Protein AF-A0A1Y1JPI4-F1 (afdb_monomer)

Nearest PDB structures (foldseek):
  3zx6-assembly1_A  TM=1.311E-01  e=6.047E+00  Archaeoglobus fulgidus DSM 4304

Organism: Plasmodium gonderi (NCBI:txid77519)

Radius of gyration: 35.64 Å; Cα contacts (8 Å, |Δi|>4): 127; chains: 1; bounding box: 97×55×98 Å

Sequence (273 aa):
MDDNIVCVIIYNNVSYFPECNKIIERYKAQDAYSEDVSDQFYRTYKNITEDIFSKRESSIAFSYLFDVDYNNKIPNISSHVGFLYLYYWIYHELNAKKNVTHTKNVYEALVKDYCQTYKTDGCKGNESNSYSTDEINNLTAIYDLYGQLNIIKDACVSKKDANFCKSVNLIINQYITQVKTNDRDTSELELKPCVRTNIGITIITSILVMLLISLLAFFAFKFTTYGSWMSHKIMKLINKRNKIDEEWNMLQQCETSDITSSDQRYNVLYNCD

Structure (mmCIF, N/CA/C/O backbone):
data_AF-A0A1Y1JPI4-F1
#
_entry.id   AF-A0A1Y1JPI4-F1
#
loop_
_atom_site.group_PDB
_atom_site.id
_atom_site.type_symbol
_atom_site.label_atom_id
_atom_site.label_alt_id
_atom_site.label_comp_id
_atom_site.label_asym_id
_atom_site.label_entity_id
_atom_site.label_seq_id
_atom_site.pdbx_PDB_ins_code
_atom_site.Cartn_x
_atom_site.Cartn_y
_atom_site.Cartn_z
_atom_site.occupancy
_atom_site.B_iso_or_equiv
_atom_site.auth_seq_id
_atom_site.auth_comp_id
_atom_site.auth_asym_id
_atom_site.auth_atom_id
_atom_site.pdbx_PDB_model_num
ATOM 1 N N . MET A 1 1 ? -4.008 23.090 -7.146 1.00 38.06 1 MET A N 1
ATOM 2 C CA . MET A 1 1 ? -2.977 22.233 -7.761 1.00 38.06 1 MET A CA 1
ATOM 3 C C . MET A 1 1 ? -3.664 21.569 -8.933 1.00 38.06 1 MET A C 1
ATOM 5 O O . MET A 1 1 ? -4.698 20.964 -8.689 1.00 38.06 1 MET A O 1
ATOM 9 N N . ASP A 1 2 ? -3.199 21.806 -10.160 1.00 34.38 2 ASP A N 1
ATOM 10 C CA . ASP A 1 2 ? -3.887 21.349 -11.375 1.00 34.38 2 ASP A CA 1
ATOM 11 C C . ASP A 1 2 ? -3.990 19.824 -11.440 1.00 34.38 2 ASP A C 1
ATOM 13 O O . ASP A 1 2 ? -3.014 19.115 -11.187 1.00 34.38 2 ASP A O 1
ATOM 17 N N . ASP A 1 3 ? -5.160 19.322 -11.834 1.00 38.94 3 ASP A N 1
ATOM 18 C CA . ASP A 1 3 ? -5.449 17.885 -11.932 1.00 38.94 3 ASP A CA 1
ATOM 19 C C . ASP A 1 3 ? -4.509 17.164 -12.922 1.00 38.94 3 ASP A C 1
ATOM 21 O O . ASP A 1 3 ? -4.158 15.999 -12.723 1.00 38.94 3 ASP A O 1
ATOM 25 N N . ASN A 1 4 ? -4.002 17.874 -13.937 1.00 38.69 4 ASN A N 1
ATOM 26 C CA . ASN A 1 4 ? -3.011 17.348 -14.881 1.00 38.69 4 ASN A CA 1
ATOM 27 C C . ASN A 1 4 ? -1.645 17.083 -14.226 1.00 38.69 4 ASN A C 1
ATOM 29 O O . ASN A 1 4 ? -0.993 16.091 -14.549 1.00 38.69 4 ASN A O 1
ATOM 33 N N . ILE A 1 5 ? -1.226 17.912 -13.263 1.00 44.66 5 ILE A N 1
ATOM 34 C CA . ILE A 1 5 ? 0.042 17.736 -12.535 1.00 44.66 5 ILE A CA 1
ATOM 35 C C . ILE A 1 5 ? -0.029 16.479 -11.656 1.00 44.66 5 ILE A C 1
ATOM 37 O O . ILE A 1 5 ? 0.943 15.731 -11.543 1.00 44.66 5 ILE A O 1
ATOM 41 N N . VAL A 1 6 ? -1.204 16.194 -11.086 1.00 49.31 6 VAL A N 1
ATOM 42 C CA . VAL A 1 6 ? -1.431 15.016 -10.238 1.00 49.31 6 VAL A CA 1
ATOM 43 C C . VAL A 1 6 ? -1.262 13.714 -11.033 1.00 49.31 6 VAL A C 1
ATOM 45 O O . VAL A 1 6 ? -0.575 12.806 -10.566 1.00 49.31 6 VAL A O 1
ATOM 48 N N . CYS A 1 7 ? -1.790 13.625 -12.259 1.00 50.28 7 CYS A N 1
ATOM 49 C CA . CYS A 1 7 ? -1.622 12.436 -13.108 1.00 50.28 7 CYS A CA 1
ATOM 50 C C . CYS A 1 7 ? -0.161 12.174 -13.510 1.00 50.28 7 CYS A C 1
ATOM 52 O O . CYS A 1 7 ? 0.277 11.022 -13.523 1.00 50.28 7 CYS A O 1
ATOM 54 N N . VAL A 1 8 ? 0.610 13.225 -13.801 1.00 50.91 8 VAL A N 1
ATOM 55 C CA . VAL A 1 8 ? 2.030 13.107 -14.182 1.00 50.91 8 VAL A CA 1
ATOM 56 C C . VAL A 1 8 ? 2.887 12.649 -13.001 1.00 50.91 8 VAL A C 1
ATOM 58 O O . VAL A 1 8 ? 3.765 11.800 -13.165 1.00 50.91 8 VAL A O 1
ATOM 61 N N . ILE A 1 9 ? 2.595 13.150 -11.797 1.00 58.34 9 ILE A N 1
ATOM 62 C CA . ILE A 1 9 ? 3.263 12.727 -10.559 1.00 58.34 9 ILE A CA 1
ATOM 63 C C . ILE A 1 9 ? 2.955 11.254 -10.256 1.00 58.34 9 ILE A C 1
ATOM 65 O O . ILE A 1 9 ? 3.874 10.488 -9.970 1.00 58.34 9 ILE A O 1
ATOM 69 N N . ILE A 1 10 ? 1.695 10.826 -10.390 1.00 64.00 10 ILE A N 1
ATOM 70 C CA . ILE A 1 10 ? 1.303 9.425 -10.171 1.00 64.00 10 ILE A CA 1
ATOM 71 C C . ILE A 1 10 ? 2.011 8.498 -11.169 1.00 64.00 10 ILE A C 1
ATOM 73 O O . ILE A 1 10 ? 2.591 7.495 -10.758 1.00 64.00 10 ILE A O 1
ATOM 77 N N . TYR A 1 11 ? 2.039 8.846 -12.459 1.00 64.31 11 TYR A N 1
ATOM 78 C CA . TYR A 1 11 ? 2.695 8.025 -13.481 1.00 64.31 11 TYR A CA 1
ATOM 79 C C . TYR A 1 11 ? 4.203 7.866 -13.236 1.00 64.31 11 TYR A C 1
ATOM 81 O O . TYR A 1 11 ? 4.733 6.754 -13.290 1.00 64.31 11 TYR A O 1
ATOM 89 N N . ASN A 1 12 ? 4.900 8.963 -12.919 1.00 70.75 12 ASN A N 1
ATOM 90 C CA . ASN A 1 12 ? 6.335 8.915 -12.641 1.00 70.75 12 ASN A CA 1
ATOM 91 C C . ASN A 1 12 ? 6.649 8.040 -11.418 1.00 70.75 12 ASN A C 1
ATOM 93 O O . ASN A 1 12 ? 7.629 7.295 -11.438 1.00 70.75 12 ASN A O 1
ATOM 97 N N . ASN A 1 13 ? 5.792 8.062 -10.394 1.00 80.06 13 ASN A N 1
ATOM 98 C CA . ASN A 1 13 ? 5.958 7.237 -9.199 1.00 80.06 13 ASN A CA 1
ATOM 99 C C . ASN A 1 13 ? 5.758 5.739 -9.489 1.00 80.06 13 ASN A C 1
ATOM 101 O O . ASN A 1 13 ? 6.539 4.913 -9.016 1.00 80.06 13 ASN A O 1
ATOM 105 N N . VAL A 1 14 ? 4.758 5.383 -10.306 1.00 84.88 14 VAL A N 1
ATOM 106 C CA . VAL A 1 14 ? 4.438 3.983 -10.646 1.00 84.88 14 VAL A CA 1
ATOM 107 C C . VAL A 1 14 ? 5.586 3.278 -11.368 1.00 84.88 14 VAL A C 1
ATOM 109 O O . VAL A 1 14 ? 5.772 2.074 -11.203 1.00 84.88 14 VAL A O 1
ATOM 112 N N . SER A 1 15 ? 6.415 4.010 -12.116 1.00 84.50 15 SER A N 1
ATOM 113 C CA . SER A 1 15 ? 7.554 3.415 -12.828 1.00 84.50 15 SER A CA 1
ATOM 114 C C . SER A 1 15 ? 8.562 2.693 -11.913 1.00 84.50 15 SER A C 1
ATOM 116 O O . SER A 1 15 ? 9.252 1.776 -12.366 1.00 84.50 15 SER A O 1
ATOM 118 N N . TYR A 1 16 ? 8.595 3.049 -10.623 1.00 89.06 16 TYR A N 1
ATOM 119 C CA . TYR A 1 16 ? 9.451 2.449 -9.595 1.00 89.06 16 TYR A CA 1
ATOM 120 C C . TYR A 1 16 ? 8.792 1.293 -8.827 1.00 89.06 16 TYR A C 1
ATOM 122 O O . TYR A 1 16 ? 9.480 0.566 -8.109 1.00 89.06 16 TYR A O 1
ATOM 130 N N . PHE A 1 17 ? 7.481 1.081 -8.980 1.00 91.56 17 PHE A N 1
ATOM 131 C CA . PHE A 1 17 ? 6.744 0.033 -8.265 1.00 91.56 17 PHE A CA 1
ATOM 132 C C . PHE A 1 17 ? 7.312 -1.377 -8.472 1.00 91.56 17 PHE A C 1
ATOM 134 O O . PHE A 1 17 ? 7.361 -2.119 -7.492 1.00 91.56 17 PHE A O 1
ATOM 141 N N . PRO A 1 18 ? 7.816 -1.770 -9.662 1.00 90.94 18 PRO A N 1
ATOM 142 C CA . PRO A 1 18 ? 8.444 -3.080 -9.812 1.00 90.94 18 PRO A CA 1
ATOM 143 C C . PRO A 1 18 ? 9.667 -3.274 -8.913 1.00 90.94 18 PRO A C 1
ATOM 145 O O . PRO A 1 18 ? 9.874 -4.369 -8.396 1.00 90.94 18 PRO A O 1
ATOM 148 N N . GLU A 1 19 ? 10.478 -2.232 -8.709 1.00 90.81 19 GLU A N 1
ATOM 149 C CA . GLU A 1 19 ? 11.641 -2.315 -7.820 1.00 90.81 19 GLU A CA 1
ATOM 150 C C . GLU A 1 19 ? 11.207 -2.400 -6.358 1.00 90.81 19 GLU A C 1
ATOM 152 O O . GLU A 1 19 ? 11.714 -3.244 -5.621 1.00 90.81 19 GLU A O 1
ATOM 157 N N . CYS A 1 20 ? 10.198 -1.621 -5.957 1.00 93.19 20 CYS A N 1
ATOM 158 C CA . CYS A 1 20 ? 9.590 -1.764 -4.638 1.00 93.19 20 CYS A CA 1
ATOM 159 C C . CYS A 1 20 ? 9.022 -3.177 -4.417 1.00 93.19 20 CYS A C 1
ATOM 161 O O . CYS A 1 20 ? 9.235 -3.774 -3.360 1.00 93.19 20 CYS A O 1
ATOM 163 N N . ASN A 1 21 ? 8.358 -3.746 -5.428 1.00 94.06 21 ASN A N 1
ATOM 164 C CA . ASN A 1 21 ? 7.810 -5.096 -5.363 1.00 94.06 21 ASN A CA 1
ATOM 165 C C . ASN A 1 21 ? 8.900 -6.146 -5.158 1.00 94.06 21 ASN A C 1
ATOM 167 O O . ASN A 1 21 ? 8.746 -7.034 -4.328 1.00 94.06 21 ASN A O 1
ATOM 171 N N . LYS A 1 22 ? 10.038 -6.026 -5.852 1.00 93.19 22 LYS A N 1
ATOM 172 C CA . LYS A 1 22 ? 11.170 -6.949 -5.668 1.00 93.19 22 LYS A CA 1
ATOM 173 C C . LYS A 1 22 ? 11.691 -6.962 -4.229 1.00 93.19 22 LYS A C 1
ATOM 175 O O . LYS A 1 22 ? 12.142 -8.011 -3.776 1.00 93.19 22 LYS A O 1
ATOM 180 N N . ILE A 1 23 ? 11.644 -5.834 -3.513 1.00 93.25 23 ILE A N 1
ATOM 181 C CA . ILE A 1 23 ? 12.010 -5.787 -2.087 1.00 93.25 23 ILE A CA 1
ATOM 182 C C . ILE A 1 23 ? 11.006 -6.591 -1.259 1.00 93.25 23 ILE A C 1
ATOM 184 O O . ILE A 1 23 ? 11.409 -7.463 -0.493 1.00 93.25 23 ILE A O 1
ATOM 188 N N . ILE A 1 24 ? 9.706 -6.326 -1.433 1.00 95.12 24 ILE A N 1
ATOM 189 C CA . ILE A 1 24 ? 8.644 -7.044 -0.715 1.00 95.12 24 ILE A CA 1
ATOM 190 C C . ILE A 1 24 ? 8.735 -8.550 -0.976 1.00 95.12 24 ILE A C 1
ATOM 192 O O . ILE A 1 24 ? 8.750 -9.334 -0.031 1.00 95.12 24 ILE A O 1
ATOM 196 N N . GLU A 1 25 ? 8.868 -8.962 -2.237 1.00 95.38 25 GLU A N 1
ATOM 197 C CA . GLU A 1 25 ? 8.956 -10.376 -2.615 1.00 95.38 25 GLU A CA 1
ATOM 198 C C . GLU A 1 25 ? 10.216 -11.052 -2.058 1.00 95.38 25 GLU A C 1
ATOM 200 O O . GLU A 1 25 ? 10.167 -12.208 -1.635 1.00 95.38 25 GLU A O 1
ATOM 205 N N . ARG A 1 26 ? 11.339 -10.326 -1.958 1.00 93.81 26 ARG A N 1
ATOM 206 C CA . ARG A 1 26 ? 12.544 -10.828 -1.283 1.00 93.81 26 ARG A CA 1
ATOM 207 C C . ARG A 1 26 ? 12.264 -11.162 0.181 1.00 93.81 26 ARG A C 1
ATOM 209 O O . ARG A 1 26 ? 12.697 -12.214 0.639 1.00 93.81 26 ARG A O 1
ATOM 216 N N . TYR A 1 27 ? 11.556 -10.295 0.902 1.00 92.81 27 TYR A N 1
ATOM 217 C CA . TYR A 1 27 ? 11.209 -10.540 2.304 1.00 92.81 27 TYR A CA 1
ATOM 218 C C . TYR A 1 27 ? 10.106 -11.587 2.467 1.00 92.81 27 TYR A C 1
ATOM 220 O O . TYR A 1 27 ? 10.147 -12.362 3.416 1.00 92.81 27 TYR A O 1
ATOM 228 N N . LYS A 1 28 ? 9.168 -11.692 1.518 1.00 93.56 28 LYS A N 1
ATOM 229 C CA . LYS A 1 28 ? 8.200 -12.799 1.485 1.00 93.56 28 LYS A CA 1
ATOM 230 C C . LYS A 1 28 ? 8.890 -14.156 1.351 1.00 93.56 28 LYS A C 1
ATOM 232 O O . LYS A 1 28 ? 8.440 -15.111 1.979 1.00 93.56 28 LYS A O 1
ATOM 237 N N . ALA A 1 29 ? 9.964 -14.236 0.566 1.00 92.75 29 ALA A N 1
ATOM 238 C CA . ALA A 1 29 ? 10.728 -15.462 0.340 1.00 92.75 29 ALA A CA 1
ATOM 239 C C . ALA A 1 29 ? 11.672 -15.847 1.497 1.00 92.75 29 ALA A C 1
ATOM 241 O O . ALA A 1 29 ? 12.217 -16.948 1.484 1.00 92.75 29 ALA A O 1
ATOM 242 N N . GLN A 1 30 ? 11.902 -14.963 2.471 1.00 89.62 30 GLN A N 1
ATOM 243 C CA . GLN A 1 30 ? 12.729 -15.267 3.637 1.00 89.62 30 GLN A CA 1
ATOM 244 C C . GLN A 1 30 ? 11.889 -15.915 4.744 1.00 89.62 30 GLN A C 1
ATOM 246 O O . GLN A 1 30 ? 10.862 -15.377 5.152 1.00 89.62 30 GLN A O 1
ATOM 251 N N . ASP A 1 31 ? 12.365 -17.046 5.267 1.00 71.88 31 ASP A N 1
ATOM 252 C CA . ASP A 1 31 ? 11.753 -17.727 6.419 1.00 71.88 31 ASP A CA 1
ATOM 253 C C . ASP A 1 31 ? 12.144 -17.080 7.762 1.00 71.88 31 ASP A C 1
ATOM 255 O O . ASP A 1 31 ? 11.492 -17.296 8.783 1.00 71.88 31 ASP A O 1
ATOM 259 N N . ALA A 1 32 ? 13.219 -16.283 7.775 1.00 62.06 32 ALA A N 1
ATOM 260 C CA . ALA A 1 32 ? 13.741 -15.632 8.971 1.00 62.06 32 ALA A CA 1
ATOM 261 C C . ALA A 1 32 ? 12.975 -14.335 9.255 1.00 62.06 32 ALA A C 1
ATOM 263 O O . ALA A 1 32 ? 13.215 -13.290 8.652 1.00 62.06 32 ALA A O 1
ATOM 264 N N . TYR A 1 33 ? 12.048 -14.427 10.197 1.00 66.06 33 TYR A N 1
ATOM 265 C CA . TYR A 1 33 ? 11.198 -13.338 10.639 1.00 66.06 33 TYR A CA 1
ATOM 266 C C . TYR A 1 33 ? 11.702 -12.775 11.977 1.00 66.06 33 TYR A C 1
ATOM 268 O O . TYR A 1 33 ? 11.948 -13.529 12.916 1.00 66.06 33 TYR A O 1
ATOM 276 N N . SER A 1 34 ? 11.860 -11.450 12.080 1.00 67.44 34 SER A N 1
ATOM 277 C CA . SER A 1 34 ? 12.097 -10.799 13.376 1.00 67.44 34 SER A CA 1
ATOM 278 C C . SER A 1 34 ? 10.773 -10.730 14.134 1.00 67.44 34 SER A C 1
ATOM 280 O O . SER A 1 34 ? 9.900 -9.925 13.800 1.00 67.44 34 SER A O 1
ATOM 282 N N . GLU A 1 35 ? 10.620 -11.614 15.118 1.00 69.56 35 GLU A N 1
ATOM 283 C CA . GLU A 1 35 ? 9.408 -11.731 15.933 1.00 69.56 35 GLU A CA 1
ATOM 284 C C . GLU A 1 35 ? 9.217 -10.533 16.875 1.00 69.56 35 GLU A C 1
ATOM 286 O O . GLU A 1 35 ? 8.099 -10.042 17.036 1.00 69.56 35 GLU A O 1
ATOM 291 N N . ASP A 1 36 ? 10.323 -9.968 17.364 1.00 76.56 36 ASP A N 1
ATOM 292 C CA . ASP A 1 36 ? 10.328 -8.886 18.353 1.00 76.56 36 ASP A CA 1
ATOM 293 C C . ASP A 1 36 ? 9.683 -7.577 17.865 1.00 76.56 36 ASP A C 1
ATOM 295 O O . ASP A 1 36 ? 8.952 -6.933 18.620 1.00 76.56 36 ASP A O 1
ATOM 299 N N . VAL A 1 37 ? 9.928 -7.161 16.614 1.00 78.06 37 VAL A N 1
ATOM 300 C CA . VAL A 1 37 ? 9.444 -5.856 16.109 1.00 78.06 37 VAL A CA 1
ATOM 301 C C . VAL A 1 37 ? 7.922 -5.842 16.000 1.00 78.06 37 VAL A C 1
ATOM 303 O O . VAL A 1 37 ? 7.259 -4.890 16.407 1.00 78.06 37 VAL A O 1
ATOM 306 N N . SER A 1 38 ? 7.342 -6.927 15.505 1.00 80.31 38 SER A N 1
ATOM 307 C CA . SER A 1 38 ? 5.896 -6.988 15.319 1.00 80.31 38 SER A CA 1
ATOM 308 C C . SER A 1 38 ? 5.139 -7.190 16.621 1.00 80.31 38 SER A C 1
ATOM 310 O O . SER A 1 38 ? 4.053 -6.641 16.774 1.00 80.31 38 SER A O 1
ATOM 312 N N . ASP A 1 39 ? 5.694 -7.902 17.601 1.00 86.75 39 ASP A N 1
ATOM 313 C CA . ASP A 1 39 ? 5.050 -8.027 18.912 1.00 86.75 39 ASP A CA 1
ATOM 314 C C . ASP A 1 39 ? 4.831 -6.662 19.579 1.00 86.75 39 ASP A C 1
ATOM 316 O O . ASP A 1 39 ? 3.782 -6.419 20.187 1.00 86.75 39 ASP A O 1
ATOM 320 N N . GLN A 1 40 ? 5.788 -5.744 19.430 1.00 88.50 40 GLN A N 1
ATOM 321 C CA . GLN A 1 40 ? 5.657 -4.375 19.923 1.00 88.50 40 GLN A CA 1
ATOM 322 C C . GLN A 1 40 ? 4.559 -3.592 19.187 1.00 88.50 40 GLN A C 1
ATOM 324 O O . GLN A 1 40 ? 3.783 -2.869 19.828 1.00 88.50 40 GLN A O 1
ATOM 329 N N . PHE A 1 41 ? 4.440 -3.786 17.873 1.00 92.69 41 PHE A N 1
ATOM 330 C CA . PHE A 1 41 ? 3.392 -3.182 17.054 1.00 92.69 41 PHE A CA 1
ATOM 331 C C . PHE A 1 41 ? 1.987 -3.569 17.554 1.00 92.69 41 PHE A C 1
ATOM 333 O O . PHE A 1 41 ? 1.188 -2.688 17.878 1.00 92.69 41 PHE A O 1
ATOM 340 N N . TYR A 1 42 ? 1.692 -4.861 17.746 1.00 93.19 42 TYR A N 1
ATOM 341 C CA . TYR A 1 42 ? 0.365 -5.304 18.221 1.00 93.19 42 TYR A CA 1
ATOM 342 C C . TYR A 1 42 ? 0.060 -4.888 19.666 1.00 93.19 42 TYR A C 1
ATOM 344 O O . TYR A 1 42 ? -1.096 -4.641 20.019 1.00 93.19 42 TYR A O 1
ATOM 352 N N . ARG A 1 43 ? 1.084 -4.767 20.523 1.00 92.38 43 ARG A N 1
ATOM 353 C CA . ARG A 1 43 ? 0.910 -4.233 21.887 1.00 92.38 43 ARG A CA 1
ATOM 354 C C . ARG A 1 43 ? 0.490 -2.765 21.870 1.00 92.38 43 ARG A C 1
ATOM 356 O O . ARG A 1 43 ? -0.323 -2.357 22.705 1.00 92.38 43 ARG A O 1
ATOM 363 N N . THR A 1 44 ? 1.038 -1.996 20.932 1.00 94.56 44 THR A N 1
ATOM 364 C CA . THR A 1 44 ? 0.799 -0.555 20.792 1.00 94.56 44 THR A CA 1
ATOM 365 C C . THR A 1 44 ? -0.530 -0.274 20.087 1.00 94.56 44 THR A C 1
ATOM 367 O O . THR A 1 44 ? -1.318 0.546 20.560 1.00 94.56 44 THR A O 1
ATOM 370 N N . TYR A 1 45 ? -0.833 -1.003 19.012 1.00 94.12 45 TYR A N 1
ATOM 371 C CA . TYR A 1 45 ? -2.001 -0.785 18.154 1.00 94.12 45 TYR A CA 1
ATOM 372 C C . TYR A 1 45 ? -3.020 -1.921 18.285 1.00 94.12 45 TYR A C 1
ATOM 374 O O . TYR A 1 45 ? -3.265 -2.682 17.355 1.00 94.12 45 TYR A O 1
ATOM 382 N N . LYS A 1 46 ? -3.664 -2.015 19.456 1.00 93.12 46 LYS A N 1
ATOM 383 C CA . LYS A 1 46 ? -4.599 -3.106 19.815 1.00 93.12 46 LYS A CA 1
ATOM 384 C C . LYS A 1 46 ? -5.816 -3.263 18.893 1.00 93.12 46 LYS A C 1
ATOM 386 O O . LYS A 1 46 ? -6.497 -4.280 18.949 1.00 93.12 46 LYS A O 1
ATOM 391 N N . ASN A 1 47 ? -6.137 -2.239 18.106 1.00 93.62 47 ASN A N 1
ATOM 392 C CA . ASN A 1 47 ? -7.222 -2.252 17.124 1.00 93.62 47 ASN A CA 1
ATOM 393 C C . ASN A 1 47 ? -6.835 -2.942 15.806 1.00 93.62 47 ASN A C 1
ATOM 395 O O . ASN A 1 47 ? -7.703 -3.143 14.959 1.00 93.62 47 ASN A O 1
ATOM 399 N N . ILE A 1 48 ? -5.555 -3.262 15.619 1.00 94.94 48 ILE A N 1
ATOM 400 C CA . ILE A 1 48 ? -5.052 -4.056 14.506 1.00 94.94 48 ILE A CA 1
ATOM 401 C C . ILE A 1 48 ? -4.744 -5.431 15.073 1.00 94.94 48 ILE A C 1
ATOM 403 O O . ILE A 1 48 ? -3.851 -5.589 15.896 1.00 94.94 48 ILE A O 1
ATOM 407 N N . THR A 1 49 ? -5.526 -6.418 14.669 1.00 94.38 49 THR A N 1
ATOM 408 C CA . THR A 1 49 ? -5.394 -7.802 15.115 1.00 94.38 49 THR A CA 1
ATOM 409 C C . THR A 1 49 ? -4.688 -8.638 14.049 1.00 94.38 49 THR A C 1
ATOM 411 O O . THR A 1 49 ? -4.639 -8.256 12.876 1.00 94.38 49 THR A O 1
ATOM 414 N N . GLU A 1 50 ? -4.127 -9.784 14.443 1.00 93.00 50 GLU A N 1
ATOM 415 C CA . GLU A 1 50 ? -3.364 -10.656 13.534 1.00 93.00 50 GLU A CA 1
ATOM 416 C C . GLU A 1 50 ? -4.200 -11.218 12.368 1.00 93.00 50 GLU A C 1
ATOM 418 O O . GLU A 1 50 ? -3.650 -11.539 11.315 1.00 93.00 50 GLU A O 1
ATOM 423 N N . ASP A 1 51 ? -5.525 -11.315 12.520 1.00 93.81 51 ASP A N 1
ATOM 424 C CA . ASP A 1 51 ? -6.446 -11.707 11.447 1.00 93.81 51 ASP A CA 1
ATOM 425 C C . ASP A 1 51 ? -6.641 -10.603 10.395 1.00 93.81 51 ASP A C 1
ATOM 427 O O . ASP A 1 51 ? -6.859 -10.902 9.218 1.00 93.81 51 ASP A O 1
ATOM 431 N N . ILE A 1 52 ? -6.516 -9.332 10.793 1.00 95.75 52 ILE A N 1
ATOM 432 C CA . ILE A 1 52 ? -6.564 -8.194 9.871 1.00 95.75 52 ILE A CA 1
ATOM 433 C C . ILE A 1 52 ? -5.244 -8.133 9.111 1.00 95.75 52 ILE A C 1
ATOM 435 O O . ILE A 1 52 ? -5.208 -8.245 7.885 1.00 95.75 52 ILE A O 1
ATOM 439 N N . PHE A 1 53 ? -4.152 -7.985 9.851 1.00 96.31 53 PHE A N 1
ATOM 440 C CA . PHE A 1 53 ? -2.808 -7.882 9.313 1.00 96.31 53 PHE A CA 1
ATOM 441 C C . PHE A 1 53 ? -1.924 -8.749 10.187 1.00 96.31 53 PHE A C 1
ATOM 443 O O . PHE A 1 53 ? -1.835 -8.509 11.386 1.00 96.31 53 PHE A O 1
ATOM 450 N N . SER A 1 54 ? -1.343 -9.789 9.611 1.00 94.38 54 SER A N 1
ATOM 451 C CA . SER A 1 54 ? -0.582 -10.804 10.324 1.00 94.38 54 SER A CA 1
ATOM 452 C C . SER A 1 54 ? 0.795 -10.292 10.710 1.00 94.38 54 SER A C 1
ATOM 454 O O . SER A 1 54 ? 1.374 -9.450 10.022 1.00 94.38 54 SER A O 1
ATOM 456 N N . LYS A 1 55 ? 1.355 -10.895 11.761 1.00 92.88 55 LYS A N 1
ATOM 457 C CA . LYS A 1 55 ? 2.737 -10.675 12.193 1.00 92.88 55 LYS A CA 1
ATOM 458 C C . LYS A 1 55 ? 3.709 -10.704 11.012 1.00 92.88 55 LYS A C 1
ATOM 460 O O . LYS A 1 55 ? 4.469 -9.768 10.783 1.00 92.88 55 LYS A O 1
ATOM 465 N N . ARG A 1 56 ? 3.613 -11.739 10.175 1.00 92.62 56 ARG A N 1
ATOM 466 C CA . ARG A 1 56 ? 4.456 -11.875 8.981 1.00 92.62 56 ARG A CA 1
ATOM 467 C C . ARG A 1 56 ? 4.392 -10.644 8.073 1.00 92.62 56 ARG A C 1
ATOM 469 O O . ARG A 1 56 ? 5.433 -10.152 7.644 1.00 92.62 56 ARG A O 1
ATOM 476 N N . GLU A 1 57 ? 3.193 -10.152 7.785 1.00 94.56 57 GLU A N 1
ATOM 477 C CA . GLU A 1 57 ? 2.999 -8.985 6.922 1.00 94.56 57 GLU A CA 1
ATOM 478 C C . GLU A 1 57 ? 3.537 -7.706 7.570 1.00 94.56 57 GLU A C 1
ATOM 480 O O . GLU A 1 57 ? 4.166 -6.905 6.874 1.00 94.56 57 GLU A O 1
ATOM 485 N N . SER A 1 58 ? 3.385 -7.535 8.890 1.00 94.44 58 SER A N 1
ATOM 486 C CA . SER A 1 58 ? 3.983 -6.398 9.593 1.00 94.44 58 SER A CA 1
ATOM 487 C C . SER A 1 58 ? 5.502 -6.407 9.502 1.00 94.44 58 SER A C 1
ATOM 489 O O . SER A 1 58 ? 6.054 -5.399 9.061 1.00 94.44 58 SER A O 1
ATOM 491 N N . SER A 1 59 ? 6.214 -7.508 9.778 1.00 92.69 59 SER A N 1
ATOM 492 C CA . SER A 1 59 ? 7.685 -7.441 9.638 1.00 92.69 59 SER A CA 1
ATOM 493 C C . SER A 1 59 ? 8.159 -7.326 8.191 1.00 92.69 59 SER A C 1
ATOM 495 O O . SER A 1 59 ? 9.222 -6.745 7.971 1.00 92.69 59 SER A O 1
ATOM 497 N N . ILE A 1 60 ? 7.398 -7.811 7.201 1.00 94.50 60 ILE A N 1
ATOM 498 C CA . ILE A 1 60 ? 7.689 -7.516 5.788 1.00 94.50 60 ILE A CA 1
ATOM 499 C C . ILE A 1 60 ? 7.604 -6.002 5.551 1.00 94.50 60 ILE A C 1
ATOM 501 O O . ILE A 1 60 ? 8.529 -5.430 4.976 1.00 94.50 60 ILE A O 1
ATOM 505 N N . ALA A 1 61 ? 6.551 -5.344 6.049 1.00 94.94 61 ALA A N 1
ATOM 506 C CA . ALA A 1 61 ? 6.385 -3.894 5.946 1.00 94.94 61 ALA A CA 1
ATOM 507 C C . ALA A 1 61 ? 7.531 -3.125 6.624 1.00 94.94 61 ALA A C 1
ATOM 509 O O . ALA A 1 61 ? 8.093 -2.212 6.022 1.00 94.94 61 ALA A O 1
ATOM 510 N N . PHE A 1 62 ? 7.922 -3.515 7.843 1.00 92.44 62 PHE A N 1
ATOM 511 C CA . PHE A 1 62 ? 9.041 -2.891 8.563 1.00 92.44 62 PHE A CA 1
ATOM 512 C C . PHE A 1 62 ? 10.366 -3.058 7.821 1.00 92.44 62 PHE A C 1
ATOM 514 O O . PHE A 1 62 ? 11.119 -2.097 7.674 1.00 92.44 62 PHE A O 1
ATOM 521 N N . SER A 1 63 ? 10.642 -4.266 7.327 1.00 92.06 63 SER A N 1
ATOM 522 C CA . SER A 1 63 ? 11.880 -4.557 6.598 1.00 92.06 63 SER A CA 1
ATOM 523 C C . SER A 1 63 ? 11.940 -3.787 5.279 1.00 92.06 63 SER A C 1
ATOM 525 O O . SER A 1 63 ? 12.978 -3.233 4.924 1.00 92.06 63 SER A O 1
ATOM 527 N N . TYR A 1 64 ? 10.804 -3.685 4.586 1.00 93.31 64 TYR A N 1
ATOM 528 C CA . TYR A 1 64 ? 10.658 -2.854 3.398 1.00 93.31 64 TYR A CA 1
ATOM 529 C C . TYR A 1 64 ? 10.934 -1.376 3.692 1.00 93.31 64 TYR A C 1
ATOM 531 O O . TYR A 1 64 ? 11.741 -0.760 2.997 1.00 93.31 64 TYR A O 1
ATOM 539 N N . LEU A 1 65 ? 10.306 -0.819 4.735 1.00 91.12 65 LEU A N 1
ATOM 540 C CA . LEU A 1 65 ? 10.521 0.570 5.145 1.00 91.12 65 LEU A CA 1
ATOM 541 C C . LEU A 1 65 ? 11.986 0.827 5.490 1.00 91.12 65 LEU A C 1
ATOM 543 O O . LEU A 1 65 ? 12.554 1.806 5.019 1.00 91.12 65 LEU A O 1
ATOM 547 N N . PHE A 1 66 ? 12.626 -0.088 6.216 1.00 89.06 66 PHE A N 1
ATOM 548 C CA . PHE A 1 66 ? 14.049 0.003 6.532 1.00 89.06 66 PHE A CA 1
ATOM 549 C C . PHE A 1 66 ? 14.932 0.052 5.271 1.00 89.06 66 PHE A C 1
ATOM 551 O O . PHE A 1 66 ? 15.888 0.827 5.202 1.00 89.06 66 PHE A O 1
ATOM 558 N N . ASP A 1 67 ? 14.613 -0.738 4.244 1.00 89.12 67 ASP A N 1
ATOM 559 C CA . ASP A 1 67 ? 15.379 -0.750 2.994 1.00 89.12 67 ASP A CA 1
ATOM 560 C C . ASP A 1 67 ? 15.164 0.507 2.134 1.00 89.12 67 ASP A C 1
ATOM 562 O O . ASP A 1 67 ? 16.121 0.999 1.526 1.00 89.12 67 ASP A O 1
ATOM 566 N N . VAL A 1 68 ? 13.938 1.033 2.108 1.00 86.88 68 VAL A N 1
ATOM 567 C CA . VAL A 1 68 ? 13.565 2.235 1.346 1.00 86.88 68 VAL A CA 1
ATOM 568 C C . VAL A 1 68 ? 14.058 3.518 2.007 1.00 86.88 68 VAL A C 1
ATOM 570 O O . VAL A 1 68 ? 14.543 4.406 1.315 1.00 86.88 68 VAL A O 1
ATOM 573 N N . ASP A 1 69 ? 13.910 3.635 3.323 1.00 82.81 69 ASP A N 1
ATOM 574 C CA . ASP A 1 69 ? 14.120 4.884 4.054 1.00 82.81 69 ASP A CA 1
ATOM 575 C C . ASP A 1 69 ? 15.519 4.971 4.677 1.00 82.81 69 ASP A C 1
ATOM 577 O O . ASP A 1 69 ? 16.224 5.962 4.494 1.00 82.81 69 ASP A O 1
ATOM 581 N N . TYR A 1 70 ? 15.956 3.924 5.382 1.00 73.44 70 TYR A N 1
ATOM 582 C CA . TYR A 1 70 ? 17.211 3.967 6.136 1.00 73.44 70 TYR A CA 1
ATOM 583 C C . TYR A 1 70 ? 18.427 3.612 5.277 1.00 73.44 70 TYR A C 1
ATOM 585 O O . TYR A 1 70 ? 19.455 4.288 5.311 1.00 73.44 70 TYR A O 1
ATOM 593 N N . ASN A 1 71 ? 18.328 2.541 4.490 1.00 65.94 71 ASN A N 1
ATOM 594 C CA . ASN A 1 71 ? 19.488 2.021 3.775 1.00 65.94 71 ASN A CA 1
ATOM 595 C C . ASN A 1 71 ? 19.815 2.779 2.480 1.00 65.94 71 ASN A C 1
ATOM 597 O O . ASN A 1 71 ? 20.912 2.576 1.956 1.00 65.94 71 ASN A O 1
ATOM 601 N N . ASN A 1 72 ? 18.884 3.575 1.925 1.00 64.31 72 ASN A N 1
ATOM 602 C CA . ASN A 1 72 ? 18.977 4.164 0.575 1.00 64.31 72 ASN A CA 1
ATOM 603 C C . ASN A 1 72 ? 19.536 3.171 -0.468 1.00 64.31 72 ASN A C 1
ATOM 605 O O . ASN A 1 72 ? 20.204 3.548 -1.433 1.00 64.31 72 ASN A O 1
ATOM 609 N N . LYS A 1 73 ? 19.303 1.866 -0.254 1.00 62.03 73 LYS A N 1
ATOM 610 C CA . LYS 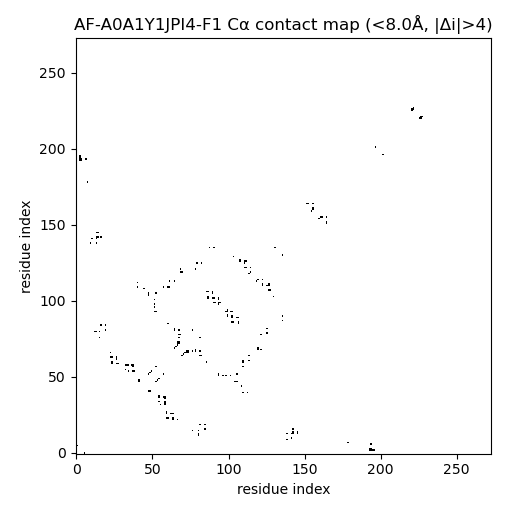A 1 73 ? 19.958 0.789 -1.011 1.00 62.03 73 LYS A CA 1
ATOM 611 C C . LYS A 1 73 ? 19.513 0.780 -2.461 1.00 62.03 73 LYS A C 1
ATOM 613 O O . LYS A 1 73 ? 20.189 0.188 -3.301 1.00 62.03 73 LYS A O 1
ATOM 618 N N . ILE A 1 74 ? 18.387 1.426 -2.744 1.00 65.44 74 ILE A N 1
ATOM 619 C CA . ILE A 1 74 ? 17.899 1.611 -4.094 1.00 65.44 74 ILE A CA 1
ATOM 620 C C . ILE A 1 74 ? 18.185 3.047 -4.515 1.00 65.44 74 ILE A C 1
ATOM 622 O O . ILE A 1 74 ? 17.442 3.955 -4.136 1.00 65.44 74 ILE A O 1
ATOM 626 N N . PRO A 1 75 ? 19.244 3.275 -5.311 1.00 64.31 75 PRO A N 1
ATOM 627 C CA . PRO A 1 75 ? 19.447 4.579 -5.906 1.00 64.31 75 PRO A CA 1
ATOM 628 C C . PRO A 1 75 ? 18.203 4.938 -6.727 1.00 64.31 75 PRO A C 1
ATOM 630 O O . PRO A 1 75 ? 17.749 4.149 -7.557 1.00 64.31 75 PRO A O 1
ATOM 633 N N . ASN A 1 76 ? 17.686 6.148 -6.505 1.00 72.50 76 ASN A N 1
ATOM 634 C CA . ASN A 1 76 ? 16.596 6.794 -7.251 1.00 72.50 76 ASN A CA 1
ATOM 635 C C . ASN A 1 76 ? 15.148 6.497 -6.820 1.00 72.50 76 ASN A C 1
ATOM 637 O O . ASN A 1 76 ? 14.243 7.055 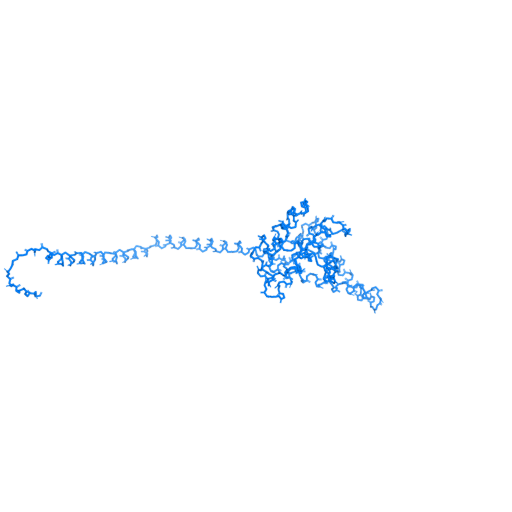-7.440 1.00 72.50 76 ASN A O 1
ATOM 641 N N . ILE A 1 77 ? 14.890 5.714 -5.765 1.00 82.94 77 ILE A N 1
ATOM 642 C CA . ILE A 1 77 ? 13.542 5.677 -5.165 1.00 82.94 77 ILE A CA 1
ATOM 643 C C . ILE A 1 77 ? 13.473 6.742 -4.078 1.00 82.94 77 ILE A C 1
ATOM 645 O O . ILE A 1 77 ? 14.183 6.668 -3.080 1.00 82.94 77 ILE A O 1
ATOM 649 N N . SER A 1 78 ? 12.627 7.754 -4.271 1.00 83.38 78 SER A N 1
ATOM 650 C CA . SER A 1 78 ? 12.358 8.719 -3.206 1.00 83.38 78 SER A CA 1
ATOM 651 C C . SER A 1 78 ? 11.541 8.058 -2.097 1.00 83.38 78 SER A C 1
ATOM 653 O O . SER A 1 78 ? 10.703 7.194 -2.374 1.00 83.38 78 SER A O 1
ATOM 655 N N . SER A 1 79 ? 11.712 8.507 -0.850 1.00 82.62 79 SER A N 1
ATOM 656 C CA . SER A 1 79 ? 10.914 8.009 0.278 1.00 82.62 79 SER A CA 1
ATOM 657 C C . SER A 1 79 ? 9.419 8.073 -0.046 1.00 82.62 79 SER A C 1
ATOM 659 O O . SER A 1 79 ? 8.711 7.090 0.132 1.00 82.62 79 SER A O 1
ATOM 661 N N . HIS A 1 80 ? 8.947 9.175 -0.640 1.00 83.56 80 HIS A N 1
ATOM 662 C CA . HIS A 1 80 ? 7.548 9.333 -1.049 1.00 83.56 80 HIS A CA 1
ATOM 663 C C . HIS A 1 80 ? 7.036 8.185 -1.935 1.00 83.56 80 HIS A C 1
ATOM 665 O O . HIS A 1 80 ? 5.956 7.653 -1.687 1.00 83.56 80 HIS A O 1
ATOM 671 N N . VAL A 1 81 ? 7.813 7.776 -2.942 1.00 87.56 81 VAL A N 1
ATOM 672 C CA . VAL A 1 81 ? 7.451 6.668 -3.838 1.00 87.56 81 VAL A CA 1
ATOM 673 C C . VAL A 1 81 ? 7.380 5.348 -3.078 1.00 87.56 81 VAL A C 1
ATOM 675 O O . VAL A 1 81 ? 6.457 4.565 -3.299 1.00 87.56 81 VAL A O 1
ATOM 678 N N . GLY A 1 82 ? 8.321 5.107 -2.167 1.00 90.62 82 GLY A N 1
ATOM 679 C CA . GLY A 1 82 ? 8.314 3.889 -1.368 1.00 90.62 82 GLY A CA 1
ATOM 680 C C . GLY A 1 82 ? 7.152 3.828 -0.370 1.00 90.62 82 GLY A C 1
ATOM 681 O O . GLY A 1 82 ? 6.472 2.809 -0.279 1.00 90.62 82 GLY A O 1
ATOM 682 N N . PHE A 1 83 ? 6.832 4.932 0.308 1.00 90.94 83 PHE A N 1
ATOM 683 C CA . PHE A 1 83 ? 5.658 5.012 1.186 1.00 90.94 83 PHE A CA 1
ATOM 684 C C . PHE A 1 83 ? 4.340 4.851 0.407 1.00 90.94 83 PHE A C 1
ATOM 686 O O . PHE A 1 83 ? 3.454 4.114 0.844 1.00 90.94 83 PHE A O 1
ATOM 693 N N . LEU A 1 84 ? 4.226 5.462 -0.778 1.00 90.94 84 LEU A N 1
ATOM 694 C CA . LEU A 1 84 ? 3.081 5.263 -1.673 1.00 90.94 84 LEU A CA 1
ATOM 695 C C . LEU A 1 84 ? 2.936 3.787 -2.076 1.00 90.94 84 LEU A C 1
ATOM 697 O O . LEU A 1 84 ? 1.833 3.239 -2.040 1.00 90.94 84 LEU A O 1
ATOM 701 N N . TYR A 1 85 ? 4.042 3.133 -2.437 1.00 93.81 85 TYR A N 1
ATOM 702 C CA . TYR A 1 85 ? 4.021 1.715 -2.775 1.00 93.81 85 TYR A CA 1
ATOM 703 C C . TYR A 1 85 ? 3.624 0.841 -1.582 1.00 93.81 85 TYR A C 1
ATOM 705 O O . TYR A 1 85 ? 2.854 -0.103 -1.749 1.00 93.81 85 TYR A O 1
ATOM 713 N N . LEU A 1 86 ? 4.097 1.157 -0.374 1.00 95.31 86 LEU A N 1
ATOM 714 C CA . LEU A 1 86 ? 3.698 0.428 0.827 1.00 95.31 86 LEU A CA 1
ATOM 715 C C . LEU A 1 86 ? 2.183 0.499 1.044 1.00 95.31 86 LEU A C 1
ATOM 717 O O . LEU A 1 86 ? 1.560 -0.529 1.304 1.00 95.31 86 LEU A O 1
ATOM 721 N N . TYR A 1 87 ? 1.581 1.685 0.897 1.00 94.56 87 TYR A N 1
ATOM 722 C CA . TYR A 1 87 ? 0.127 1.839 0.984 1.00 94.56 87 TYR A CA 1
ATOM 723 C C . TYR A 1 87 ? -0.586 0.970 -0.058 1.00 94.56 87 TYR A C 1
ATOM 725 O O . TYR A 1 87 ? -1.518 0.236 0.275 1.00 94.56 87 TYR A O 1
ATOM 733 N N . TYR A 1 88 ? -0.128 1.031 -1.314 1.00 95.00 88 TYR A N 1
ATOM 734 C CA . TYR A 1 88 ? -0.645 0.211 -2.410 1.00 95.00 88 TYR A CA 1
ATOM 735 C C . TYR A 1 88 ? -0.569 -1.289 -2.086 1.00 95.00 88 TYR A C 1
ATOM 737 O O . TYR A 1 88 ? -1.543 -2.015 -2.267 1.00 95.00 88 TYR A O 1
ATOM 745 N N . TRP A 1 89 ? 0.561 -1.757 -1.559 1.00 97.12 89 TRP A N 1
ATOM 746 C CA . TRP A 1 89 ? 0.745 -3.159 -1.199 1.00 97.12 89 TRP A CA 1
ATOM 747 C C . TRP A 1 89 ? -0.192 -3.591 -0.059 1.00 97.12 89 TRP A C 1
ATOM 749 O O . TRP A 1 89 ? -0.910 -4.578 -0.210 1.00 97.12 89 TRP A O 1
ATOM 759 N N . ILE A 1 90 ? -0.275 -2.819 1.034 1.00 96.81 90 ILE A N 1
ATOM 760 C CA . ILE A 1 90 ? -1.192 -3.100 2.157 1.00 96.81 90 ILE A CA 1
ATOM 761 C C . ILE A 1 90 ? -2.646 -3.138 1.678 1.00 96.81 90 ILE A C 1
ATOM 763 O O . ILE A 1 90 ? -3.419 -3.993 2.114 1.00 96.81 90 ILE A O 1
ATOM 767 N N . TYR A 1 91 ? -3.032 -2.226 0.780 1.00 96.06 91 TYR A N 1
ATOM 768 C CA . TYR A 1 91 ? -4.365 -2.222 0.182 1.00 96.06 91 TYR A CA 1
ATOM 769 C C . TYR A 1 91 ? -4.688 -3.570 -0.465 1.00 96.06 91 TYR A C 1
ATOM 771 O O . TYR A 1 91 ? -5.731 -4.148 -0.170 1.00 96.06 91 TYR A O 1
ATOM 779 N N . HIS A 1 92 ? -3.791 -4.090 -1.304 1.00 95.88 92 HIS A N 1
ATOM 780 C CA . HIS A 1 92 ? -4.020 -5.342 -2.028 1.00 95.88 92 HIS A CA 1
ATOM 781 C C . HIS A 1 92 ? -4.025 -6.570 -1.116 1.00 95.88 92 HIS A C 1
ATOM 783 O O . HIS A 1 92 ? -4.908 -7.416 -1.262 1.00 95.88 92 HIS A O 1
ATOM 789 N N . GLU A 1 93 ? -3.122 -6.641 -0.133 1.00 96.06 93 GLU A N 1
ATOM 790 C CA . GLU A 1 93 ? -3.106 -7.738 0.850 1.00 96.06 93 GLU A CA 1
ATOM 791 C C . GLU A 1 93 ? -4.408 -7.774 1.670 1.00 96.06 93 GLU A C 1
ATOM 793 O O . GLU A 1 93 ? -5.020 -8.827 1.860 1.00 96.06 93 GLU A O 1
ATOM 798 N N . LEU A 1 94 ? -4.901 -6.612 2.110 1.00 96.19 94 LEU A N 1
ATOM 799 C CA . LEU A 1 94 ? -6.155 -6.534 2.862 1.00 96.19 94 LEU A CA 1
ATOM 800 C C . LEU A 1 94 ? -7.387 -6.730 1.980 1.00 96.19 94 LEU A C 1
ATOM 802 O O . LEU A 1 94 ? -8.369 -7.326 2.427 1.00 96.19 94 LEU A O 1
ATOM 806 N N . ASN A 1 95 ? -7.354 -6.272 0.731 1.00 94.56 95 ASN A N 1
ATOM 807 C CA . ASN A 1 95 ? -8.434 -6.497 -0.221 1.00 94.56 95 ASN A CA 1
ATOM 808 C C . ASN A 1 95 ? -8.611 -7.996 -0.517 1.00 94.56 95 ASN A C 1
ATOM 810 O O . ASN A 1 95 ? -9.741 -8.487 -0.514 1.00 94.56 95 ASN A O 1
ATOM 814 N N . ALA A 1 96 ? -7.514 -8.751 -0.648 1.00 94.81 96 ALA A N 1
ATOM 815 C CA . ALA A 1 96 ? -7.555 -10.209 -0.793 1.00 94.81 96 ALA A CA 1
ATOM 816 C C . ALA A 1 96 ? -8.253 -10.907 0.394 1.00 94.81 96 ALA A C 1
ATOM 818 O O . ALA A 1 96 ? -8.904 -11.939 0.221 1.00 94.81 96 ALA A O 1
ATOM 819 N N . LYS A 1 97 ? -8.189 -10.303 1.587 1.00 95.00 97 LYS A N 1
ATOM 820 C CA . LYS A 1 97 ? -8.856 -10.766 2.816 1.00 95.00 97 LYS A CA 1
ATOM 821 C C . LYS A 1 97 ? -10.240 -10.151 3.052 1.00 95.00 97 LYS A C 1
ATOM 823 O O . LYS A 1 97 ? -10.848 -10.423 4.080 1.00 95.00 97 LYS A O 1
ATOM 828 N N . LYS A 1 98 ? -10.751 -9.331 2.123 1.00 94.56 98 LYS A N 1
ATOM 829 C CA . LYS A 1 98 ? -12.001 -8.553 2.261 1.00 94.56 98 LYS A CA 1
ATOM 830 C C . LYS A 1 98 ? -11.995 -7.551 3.430 1.00 94.56 98 LYS A C 1
ATOM 832 O O . LYS A 1 98 ? -13.053 -7.173 3.921 1.00 94.56 98 LYS A O 1
ATOM 837 N N . ASN A 1 99 ? -10.813 -7.069 3.816 1.00 93.75 99 ASN A N 1
ATOM 838 C CA . ASN A 1 99 ? -10.573 -6.156 4.940 1.00 93.75 99 ASN A CA 1
ATOM 839 C C . ASN A 1 99 ? -10.0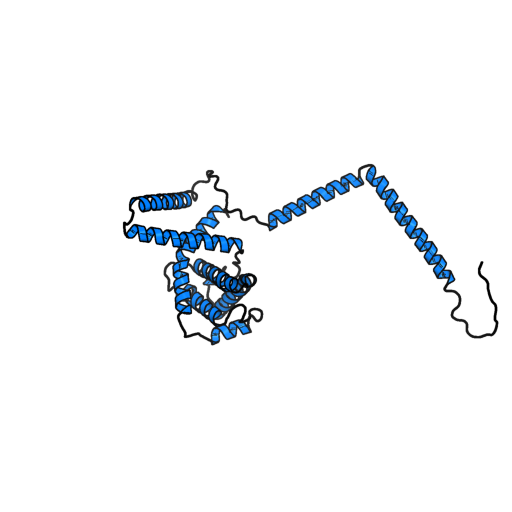60 -4.772 4.494 1.00 93.75 99 ASN A C 1
ATOM 841 O O . ASN A 1 99 ? -9.386 -4.072 5.248 1.00 93.75 99 ASN A O 1
ATOM 845 N N . VAL A 1 100 ? -10.381 -4.350 3.267 1.00 93.56 100 VAL A N 1
ATOM 846 C CA . VAL A 1 100 ? -9.876 -3.106 2.649 1.00 93.56 100 VAL A CA 1
ATOM 847 C C . VAL A 1 100 ? -10.184 -1.832 3.454 1.00 93.56 100 VAL A C 1
ATOM 849 O O . VAL A 1 100 ? -9.452 -0.848 3.396 1.00 93.56 100 VAL A O 1
ATOM 852 N N . THR A 1 101 ? -11.238 -1.838 4.273 1.00 94.75 101 THR A N 1
ATOM 853 C CA . THR A 1 101 ? -11.586 -0.713 5.159 1.00 94.75 101 THR A CA 1
ATOM 854 C C . THR A 1 101 ? -10.523 -0.443 6.226 1.00 94.75 101 THR A C 1
ATOM 856 O O . THR A 1 101 ? -10.452 0.668 6.748 1.00 94.75 101 THR A O 1
ATOM 859 N N . HIS A 1 102 ? -9.678 -1.430 6.539 1.00 95.38 102 HIS A N 1
ATOM 860 C CA . HIS A 1 102 ? -8.606 -1.311 7.526 1.00 95.38 102 HIS A CA 1
ATOM 861 C C . HIS A 1 102 ? -7.290 -0.785 6.944 1.00 95.38 102 HIS A C 1
ATOM 863 O O . HIS A 1 102 ? -6.404 -0.434 7.720 1.00 95.38 102 HIS A O 1
ATOM 869 N N . THR A 1 103 ? -7.157 -0.671 5.616 1.00 95.12 103 THR A N 1
ATOM 870 C CA . THR A 1 103 ? -5.906 -0.276 4.944 1.00 95.12 103 THR A CA 1
ATOM 871 C C . THR A 1 103 ? -5.310 1.001 5.502 1.00 95.12 103 THR A C 1
ATOM 873 O O . THR A 1 103 ? -4.132 1.021 5.850 1.00 95.12 103 THR A O 1
ATOM 876 N N . LYS A 1 104 ? -6.127 2.048 5.646 1.00 93.50 104 LYS A N 1
ATOM 877 C CA . LYS A 1 104 ? -5.667 3.329 6.187 1.00 93.50 104 LYS A CA 1
ATOM 878 C C . LYS A 1 104 ? -5.104 3.171 7.600 1.00 93.50 104 LYS A C 1
ATOM 880 O O . LYS A 1 104 ? -3.983 3.593 7.853 1.00 93.50 104 LYS A O 1
ATOM 885 N N . ASN A 1 105 ? -5.856 2.523 8.486 1.00 94.06 105 ASN A N 1
ATOM 886 C CA . ASN A 1 105 ? -5.468 2.365 9.887 1.00 94.06 105 ASN A CA 1
ATOM 887 C C . ASN A 1 105 ? -4.194 1.522 10.030 1.00 94.06 105 ASN A C 1
ATOM 889 O O . ASN A 1 105 ? -3.332 1.857 10.836 1.00 94.06 105 ASN A O 1
ATOM 893 N N . VAL A 1 106 ? -4.070 0.451 9.239 1.00 95.88 106 VAL A N 1
ATOM 894 C CA . VAL A 1 106 ? -2.880 -0.411 9.226 1.00 95.88 106 VAL A CA 1
ATOM 895 C C . VAL A 1 106 ? -1.658 0.359 8.737 1.00 95.88 106 VAL A C 1
ATOM 897 O O . VAL A 1 106 ? -0.627 0.345 9.404 1.00 95.88 106 VAL A O 1
ATOM 900 N N . TYR A 1 107 ? -1.781 1.077 7.620 1.00 94.94 107 TYR A N 1
ATOM 901 C CA . TYR A 1 107 ? -0.695 1.889 7.079 1.00 94.94 107 TYR A CA 1
ATOM 902 C C . TYR A 1 107 ? -0.240 2.976 8.064 1.00 94.94 107 TYR A C 1
ATOM 904 O O . TYR A 1 107 ? 0.947 3.063 8.365 1.00 94.94 107 TYR A O 1
ATOM 912 N N . GLU A 1 108 ? -1.168 3.773 8.604 1.00 92.81 108 GLU A N 1
ATOM 913 C CA . GLU A 1 108 ? -0.838 4.862 9.534 1.00 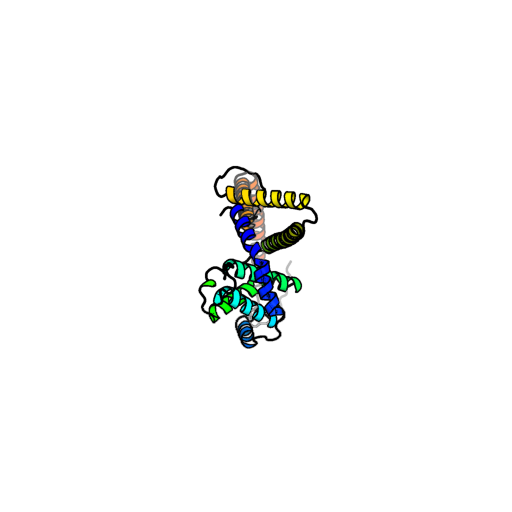92.81 108 GLU A CA 1
ATOM 914 C C . GLU A 1 108 ? -0.146 4.337 10.796 1.00 92.81 108 GLU A C 1
ATOM 916 O O . GLU A 1 108 ? 0.843 4.917 11.244 1.00 92.81 108 GLU A O 1
ATOM 921 N N . ALA A 1 109 ? -0.627 3.218 11.346 1.00 94.00 109 ALA A N 1
ATOM 922 C CA . ALA A 1 109 ? -0.011 2.584 12.503 1.00 94.00 109 ALA A CA 1
ATOM 923 C C . ALA A 1 109 ? 1.406 2.081 12.199 1.00 94.00 109 ALA A C 1
ATOM 925 O O . ALA A 1 109 ? 2.317 2.349 12.979 1.00 94.00 109 ALA A O 1
ATOM 926 N N . LEU A 1 110 ? 1.604 1.383 11.073 1.00 93.62 110 LEU A N 1
ATOM 927 C CA . LEU A 1 110 ? 2.910 0.837 10.682 1.00 93.62 110 LEU A CA 1
ATOM 928 C C . LEU A 1 110 ? 3.937 1.942 10.473 1.00 93.62 110 LEU A C 1
ATOM 930 O O . LEU A 1 110 ? 5.037 1.871 11.017 1.00 93.62 110 LEU A O 1
ATOM 934 N N . VAL A 1 111 ? 3.568 2.973 9.708 1.00 91.81 111 VAL A N 1
ATOM 935 C CA . VAL A 1 111 ? 4.448 4.114 9.457 1.00 91.81 111 VAL A CA 1
ATOM 936 C C . VAL A 1 111 ? 4.791 4.778 10.782 1.00 91.81 111 VAL A C 1
ATOM 938 O O . VAL A 1 111 ? 5.965 4.908 11.103 1.00 91.81 111 VAL A O 1
ATOM 941 N N . LYS A 1 112 ? 3.795 5.112 11.606 1.00 91.31 112 LYS A N 1
ATOM 942 C CA . LYS A 1 112 ? 4.031 5.769 12.893 1.00 91.31 112 LYS A CA 1
ATOM 943 C C . LYS A 1 112 ? 4.954 4.962 13.811 1.00 91.31 112 LYS A C 1
ATOM 945 O O . LYS A 1 112 ? 5.863 5.540 14.403 1.00 91.31 112 LYS A O 1
ATOM 950 N N . ASP A 1 113 ? 4.745 3.653 13.928 1.00 91.56 113 ASP A N 1
ATOM 951 C CA . ASP A 1 113 ? 5.574 2.780 14.767 1.00 91.56 113 ASP A CA 1
ATOM 952 C C . ASP A 1 113 ? 7.019 2.692 14.257 1.00 91.56 113 ASP A C 1
ATOM 954 O O . ASP A 1 113 ? 7.972 2.856 15.025 1.00 91.56 113 ASP A O 1
ATOM 958 N N . TYR A 1 114 ? 7.192 2.534 12.941 1.00 90.44 114 TYR A N 1
ATOM 959 C CA . TYR A 1 114 ? 8.500 2.555 12.286 1.00 90.44 114 TYR A CA 1
ATOM 960 C C . TYR A 1 114 ? 9.237 3.871 12.560 1.00 90.44 114 TYR A C 1
ATOM 962 O O . TYR A 1 114 ? 10.377 3.875 13.032 1.00 90.44 114 TYR A O 1
ATOM 970 N N . CYS A 1 115 ? 8.563 4.997 12.344 1.00 87.62 115 CYS A N 1
ATOM 971 C CA . CYS A 1 115 ? 9.125 6.330 12.522 1.00 87.62 115 CYS A CA 1
ATOM 972 C C . CYS A 1 115 ? 9.538 6.601 13.971 1.00 87.62 115 CYS A C 1
ATOM 974 O O . CYS A 1 115 ? 10.588 7.195 14.224 1.00 87.62 115 CYS A O 1
ATOM 976 N N . GLN A 1 116 ? 8.747 6.132 14.937 1.00 87.56 116 GLN A N 1
ATOM 977 C CA . GLN A 1 116 ? 9.079 6.240 16.358 1.00 87.56 116 GLN A CA 1
ATOM 978 C C . GLN A 1 116 ? 10.275 5.365 16.741 1.00 87.56 116 GLN A C 1
ATOM 980 O O . GLN A 1 116 ? 11.133 5.805 17.511 1.00 87.56 116 GLN A O 1
ATOM 985 N N . THR A 1 117 ? 10.352 4.159 16.180 1.00 87.12 117 THR A N 1
ATOM 986 C CA . THR A 1 117 ? 11.408 3.183 16.470 1.00 87.12 117 THR A CA 1
ATOM 987 C C . THR A 1 117 ? 12.759 3.636 15.925 1.00 87.12 117 THR A C 1
ATOM 989 O O . THR A 1 117 ? 13.755 3.627 16.650 1.00 87.12 117 THR A O 1
ATOM 992 N N . TYR A 1 118 ? 12.796 4.085 14.670 1.00 84.00 118 TYR A N 1
ATOM 993 C CA . TYR A 1 118 ? 14.042 4.410 13.970 1.00 84.00 118 TYR A CA 1
ATOM 994 C C . TYR A 1 118 ? 14.373 5.910 13.944 1.00 84.00 118 TYR A C 1
ATOM 996 O O . TYR A 1 118 ? 15.472 6.276 13.530 1.00 84.00 118 TYR A O 1
ATOM 1004 N N . LYS A 1 119 ? 13.472 6.778 14.434 1.00 80.12 119 LYS A N 1
ATOM 1005 C CA . LYS A 1 119 ? 13.643 8.244 14.522 1.00 80.12 119 LYS A CA 1
ATOM 1006 C C . LYS A 1 119 ? 14.109 8.881 13.206 1.00 80.12 119 LY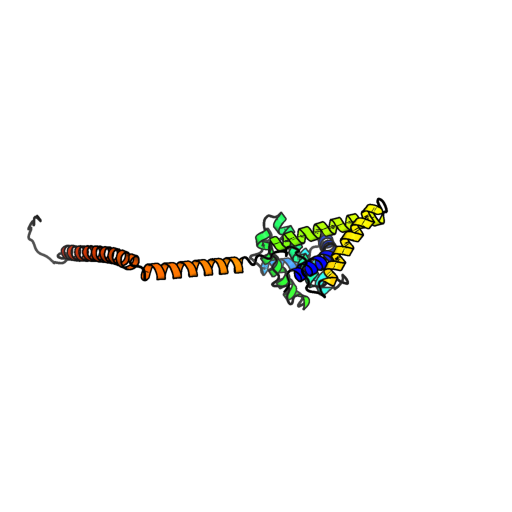S A C 1
ATOM 1008 O O . LYS A 1 119 ? 14.971 9.761 13.215 1.00 80.12 119 LYS A O 1
ATOM 1013 N N . THR A 1 120 ? 13.572 8.422 12.078 1.00 73.50 120 THR A N 1
ATOM 1014 C CA . THR A 1 120 ? 14.010 8.875 10.754 1.00 73.50 120 THR A CA 1
ATOM 1015 C C . THR A 1 120 ? 13.228 10.106 10.294 1.00 73.50 120 THR A C 1
ATOM 1017 O O . THR A 1 120 ? 12.031 10.254 10.547 1.00 73.50 120 THR A O 1
ATOM 1020 N N . ASP A 1 121 ? 13.909 11.021 9.601 1.00 69.69 121 ASP A N 1
ATOM 1021 C CA . ASP A 1 121 ? 13.286 12.229 9.047 1.00 69.69 121 ASP A CA 1
ATOM 1022 C C . ASP A 1 121 ? 12.416 11.942 7.809 1.00 69.69 121 ASP A C 1
ATOM 1024 O O . ASP A 1 121 ? 11.550 12.755 7.478 1.00 69.69 121 ASP A O 1
ATOM 1028 N N . GLY A 1 122 ? 12.596 10.792 7.142 1.00 65.56 122 GLY A N 1
ATOM 1029 C CA . GLY A 1 122 ? 11.843 10.410 5.935 1.00 65.56 122 GLY A CA 1
ATOM 1030 C C . GLY A 1 122 ? 10.356 10.125 6.178 1.00 65.56 122 GLY A C 1
ATOM 1031 O O . GLY A 1 122 ? 9.561 10.039 5.240 1.00 65.56 122 GLY A O 1
ATOM 1032 N N . CYS A 1 123 ? 9.962 10.079 7.447 1.00 71.31 123 CYS A N 1
ATOM 1033 C CA . CYS A 1 123 ? 8.583 9.999 7.904 1.00 71.31 123 CYS A CA 1
ATOM 1034 C C . CYS A 1 123 ? 7.801 11.315 7.799 1.00 71.31 123 CYS A C 1
ATOM 1036 O O . CYS A 1 123 ? 6.566 11.310 7.759 1.00 71.31 123 CYS A O 1
ATOM 1038 N N . LYS A 1 124 ? 8.493 12.460 7.720 1.00 68.38 124 LYS A N 1
ATOM 1039 C CA . LYS A 1 124 ? 7.847 13.778 7.684 1.00 68.38 124 LYS A CA 1
ATOM 1040 C C . LYS A 1 124 ? 6.980 13.921 6.427 1.00 68.38 124 LYS A C 1
ATOM 1042 O O . LYS A 1 124 ? 7.486 14.010 5.314 1.00 68.38 124 LYS A O 1
ATOM 1047 N N . GLY A 1 125 ? 5.662 13.987 6.624 1.00 65.56 125 GLY A N 1
ATOM 1048 C CA . GLY A 1 125 ? 4.675 14.241 5.566 1.00 65.56 125 GLY A CA 1
ATOM 1049 C C . GLY A 1 125 ? 4.028 13.001 4.938 1.00 65.56 125 GLY A C 1
ATOM 1050 O O . GLY A 1 125 ? 3.140 13.164 4.106 1.00 65.56 125 GLY A O 1
ATOM 1051 N N . ASN A 1 126 ? 4.412 11.781 5.339 1.00 65.56 126 ASN A N 1
ATOM 1052 C CA . ASN A 1 126 ? 3.827 10.538 4.805 1.00 65.56 126 ASN A CA 1
ATOM 1053 C C . ASN A 1 126 ? 2.801 9.875 5.742 1.00 65.56 126 ASN A C 1
ATOM 1055 O O . ASN A 1 126 ? 2.016 9.040 5.292 1.00 65.56 126 ASN A O 1
ATOM 1059 N N . GLU A 1 127 ? 2.761 10.290 7.012 1.00 57.84 127 GLU A N 1
ATOM 1060 C CA . GLU A 1 127 ? 1.877 9.759 8.064 1.00 57.84 127 GLU A CA 1
ATOM 1061 C C . GLU A 1 127 ? 0.384 10.059 7.844 1.00 57.84 127 GLU A C 1
ATOM 1063 O O . GLU A 1 127 ? -0.463 9.459 8.494 1.00 57.84 127 GLU A O 1
ATOM 1068 N N . SER A 1 128 ? 0.039 10.986 6.945 1.00 59.84 128 SER A N 1
ATOM 1069 C CA . SER A 1 128 ? -1.351 11.422 6.706 1.00 59.84 128 SER A CA 1
ATOM 1070 C C . SER A 1 128 ? -1.839 11.170 5.280 1.00 59.84 128 SER A C 1
ATOM 1072 O O . SER A 1 128 ? -2.959 11.552 4.931 1.00 59.84 128 SER A O 1
ATOM 1074 N N . ASN A 1 129 ? -1.013 10.540 4.441 1.00 67.50 129 ASN A N 1
ATOM 1075 C CA . ASN A 1 129 ? -1.378 10.254 3.060 1.00 67.50 129 ASN A CA 1
ATOM 1076 C C . ASN A 1 129 ? -2.305 9.039 3.039 1.00 67.50 129 ASN A C 1
ATOM 1078 O O . ASN A 1 129 ? -1.862 7.894 3.036 1.00 67.50 129 ASN A O 1
ATOM 1082 N N . SER A 1 130 ? -3.611 9.296 3.051 1.00 72.69 130 SER A N 1
ATOM 1083 C CA . SER A 1 130 ? -4.613 8.280 2.750 1.00 72.69 130 SER A CA 1
ATOM 1084 C C . SER A 1 130 ? -5.114 8.454 1.329 1.00 72.69 130 SER A C 1
ATOM 1086 O O . SER A 1 130 ? -5.506 9.558 0.951 1.00 72.69 130 SER A O 1
ATOM 1088 N N . TYR A 1 131 ? -5.161 7.355 0.588 1.00 82.56 131 TYR A N 1
ATOM 1089 C CA . TYR A 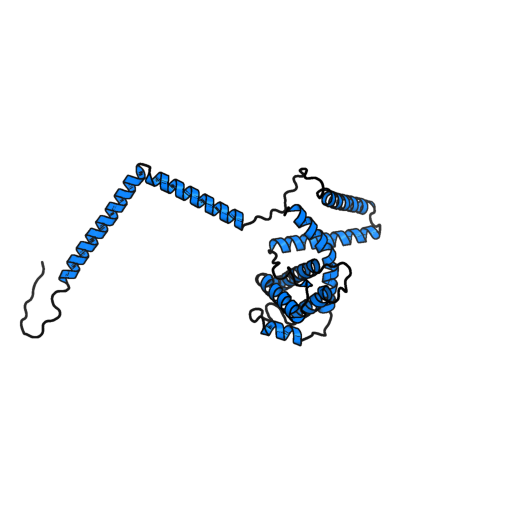1 131 ? -5.714 7.309 -0.756 1.00 82.56 131 TYR A CA 1
ATOM 1090 C C . TYR A 1 131 ? -7.106 6.687 -0.700 1.00 82.56 131 TYR A C 1
ATOM 1092 O O . TYR A 1 131 ? -7.348 5.714 0.016 1.00 82.56 131 TYR A O 1
ATOM 1100 N N . SER A 1 132 ? -8.044 7.269 -1.432 1.00 82.81 132 SER A N 1
ATOM 1101 C CA . SER A 1 132 ? -9.358 6.673 -1.645 1.00 82.81 132 SER A CA 1
ATOM 1102 C C . SER A 1 132 ? -9.242 5.376 -2.449 1.00 82.81 132 SER A C 1
ATOM 1104 O O . SER A 1 132 ? -8.275 5.147 -3.178 1.00 82.81 132 SER A O 1
ATOM 1106 N N . THR A 1 133 ? -10.263 4.527 -2.348 1.00 81.88 133 THR A N 1
ATOM 1107 C CA . THR A 1 133 ? -10.360 3.303 -3.153 1.00 81.88 133 THR A CA 1
ATOM 1108 C C . THR A 1 133 ? -10.244 3.593 -4.649 1.00 81.88 133 THR A C 1
ATOM 1110 O O . THR A 1 133 ? -9.532 2.879 -5.348 1.00 81.88 133 THR A O 1
ATOM 1113 N N . ASP A 1 134 ? -10.865 4.669 -5.131 1.00 80.25 134 ASP A N 1
ATOM 1114 C CA . ASP A 1 134 ? -10.807 5.055 -6.543 1.00 80.25 134 ASP A CA 1
ATOM 1115 C C . ASP A 1 134 ? -9.392 5.461 -6.973 1.00 80.25 134 ASP A C 1
ATOM 1117 O O . ASP A 1 134 ? -8.937 5.090 -8.053 1.00 80.25 134 ASP A O 1
ATOM 1121 N N . GLU A 1 135 ? -8.652 6.168 -6.116 1.00 83.00 135 GLU A N 1
ATOM 1122 C CA . GLU A 1 135 ? -7.257 6.529 -6.388 1.00 83.00 135 GLU A CA 1
ATOM 1123 C C . GLU A 1 135 ? -6.3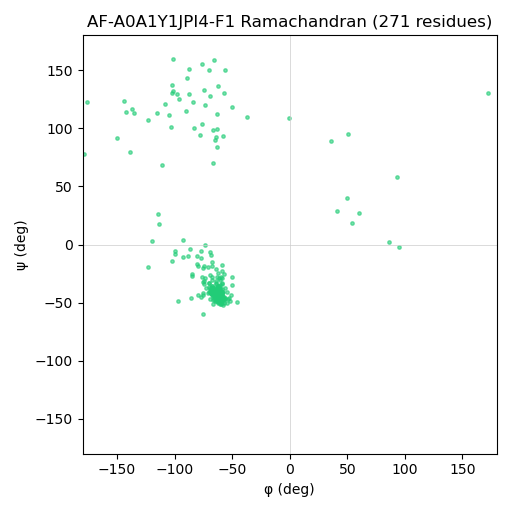52 5.302 -6.465 1.00 83.00 135 GLU A C 1
ATOM 1125 O O . GLU A 1 135 ? -5.508 5.233 -7.357 1.00 83.00 135 GLU A O 1
ATOM 1130 N N . ILE A 1 136 ? -6.551 4.312 -5.590 1.00 87.69 136 ILE A N 1
ATOM 1131 C CA . ILE A 1 136 ? -5.798 3.055 -5.651 1.00 87.69 136 ILE A CA 1
ATOM 1132 C C . ILE A 1 136 ? -6.197 2.210 -6.861 1.00 87.69 136 ILE A C 1
ATOM 1134 O O . ILE A 1 136 ? -5.328 1.608 -7.491 1.00 87.69 136 ILE A O 1
ATOM 1138 N N . ASN A 1 137 ? -7.471 2.195 -7.245 1.00 84.88 137 ASN A N 1
ATOM 1139 C CA . ASN A 1 137 ? -7.911 1.518 -8.465 1.00 84.88 137 ASN A CA 1
ATOM 1140 C C . ASN A 1 137 ? -7.284 2.158 -9.711 1.00 84.88 137 ASN A C 1
ATOM 1142 O O . ASN A 1 137 ? -6.770 1.450 -10.576 1.00 84.88 137 ASN A O 1
ATOM 1146 N N . ASN A 1 138 ? -7.242 3.490 -9.772 1.00 82.38 138 ASN A N 1
ATOM 1147 C CA . ASN A 1 138 ? -6.557 4.214 -10.842 1.00 82.38 138 ASN A CA 1
ATOM 1148 C C . ASN A 1 138 ? -5.053 3.914 -10.845 1.00 82.38 138 ASN A C 1
ATOM 1150 O O . ASN A 1 138 ? -4.478 3.644 -11.897 1.00 82.38 138 ASN A O 1
ATOM 1154 N N . LEU A 1 139 ? -4.421 3.912 -9.670 1.00 85.88 139 LEU A N 1
ATOM 1155 C CA . LEU A 1 139 ? -3.012 3.561 -9.509 1.00 85.88 139 LEU A CA 1
ATOM 1156 C C . LEU A 1 139 ? -2.726 2.129 -9.987 1.00 85.88 139 LEU A C 1
ATOM 1158 O O . LEU A 1 139 ? -1.742 1.907 -10.687 1.00 85.88 139 LEU A O 1
ATOM 1162 N N . THR A 1 140 ? -3.616 1.187 -9.666 1.00 88.31 140 THR A N 1
ATOM 1163 C CA . THR A 1 140 ? -3.555 -0.211 -10.116 1.00 88.31 140 THR A CA 1
ATOM 1164 C C . THR A 1 140 ? -3.639 -0.287 -11.637 1.00 88.31 140 THR A C 1
ATOM 1166 O O . THR A 1 140 ? -2.765 -0.875 -12.262 1.00 88.31 140 THR A O 1
ATOM 1169 N N . ALA A 1 141 ? -4.610 0.392 -12.253 1.00 84.88 141 ALA A N 1
ATOM 1170 C CA . ALA A 1 141 ? -4.750 0.415 -13.707 1.00 84.88 141 ALA A CA 1
ATOM 1171 C C . ALA A 1 141 ? -3.509 0.997 -14.411 1.00 84.88 141 ALA A C 1
ATOM 1173 O O . ALA A 1 141 ? -3.070 0.474 -15.436 1.00 84.88 141 ALA A O 1
ATOM 1174 N N . ILE A 1 142 ? -2.912 2.058 -13.853 1.00 83.56 142 ILE A N 1
ATOM 1175 C CA . ILE A 1 142 ? -1.668 2.643 -14.376 1.00 83.56 142 ILE A CA 1
ATOM 1176 C C . ILE A 1 142 ? -0.503 1.656 -14.226 1.00 83.56 142 ILE A C 1
ATOM 1178 O O . ILE A 1 142 ? 0.303 1.522 -15.147 1.00 83.56 142 ILE A O 1
ATOM 1182 N N . TYR A 1 143 ? -0.412 0.957 -13.094 1.00 86.88 143 TYR A N 1
ATOM 1183 C CA . TYR A 1 143 ? 0.638 -0.030 -12.850 1.00 86.88 143 TYR A CA 1
ATOM 1184 C C . TYR A 1 143 ? 0.529 -1.248 -13.772 1.00 86.88 143 TYR A C 1
ATOM 1186 O O . TYR A 1 143 ? 1.531 -1.653 -14.365 1.00 86.88 143 TYR A O 1
ATOM 1194 N N . ASP A 1 144 ? -0.680 -1.760 -13.990 1.00 85.44 144 ASP A N 1
ATOM 1195 C CA . ASP A 1 144 ? -0.942 -2.849 -14.933 1.00 85.44 144 ASP A CA 1
ATOM 1196 C C . ASP A 1 144 ? -0.576 -2.443 -16.365 1.00 85.44 144 ASP A C 1
ATOM 1198 O O . ASP A 1 144 ? 0.110 -3.182 -17.079 1.00 85.44 144 ASP A O 1
ATOM 1202 N N . LEU A 1 145 ? -0.972 -1.233 -16.775 1.00 81.62 145 LEU A N 1
ATOM 1203 C CA . LEU A 1 145 ? -0.620 -0.678 -18.078 1.00 81.62 145 LEU A CA 1
ATOM 1204 C C . LEU A 1 145 ? 0.898 -0.529 -18.228 1.00 81.62 145 LEU A C 1
ATOM 1206 O O . LEU A 1 145 ? 1.452 -0.904 -19.262 1.00 81.62 145 LEU A O 1
ATOM 1210 N N . TYR A 1 146 ? 1.591 -0.048 -17.196 1.00 81.56 146 TYR A N 1
ATOM 1211 C CA . TYR A 1 146 ? 3.051 0.032 -17.191 1.00 81.56 146 TYR A CA 1
ATOM 1212 C C . TYR A 1 146 ? 3.704 -1.352 -17.343 1.00 81.56 146 TYR A C 1
ATOM 1214 O O . TYR A 1 146 ? 4.642 -1.513 -18.128 1.00 81.56 146 TYR A O 1
ATOM 1222 N N . GLY A 1 147 ? 3.173 -2.372 -16.662 1.00 81.19 147 GLY A N 1
ATOM 1223 C CA . GLY A 1 147 ? 3.602 -3.761 -16.822 1.00 81.19 147 GLY A CA 1
ATOM 1224 C C . GLY A 1 147 ? 3.455 -4.256 -18.264 1.00 81.19 147 GLY A C 1
ATOM 1225 O O . GLY A 1 147 ? 4.407 -4.793 -18.836 1.00 81.19 147 GLY A O 1
ATOM 1226 N N . GLN A 1 148 ? 2.302 -4.009 -18.892 1.00 80.69 148 GLN A N 1
ATOM 1227 C CA . GLN A 1 148 ? 2.068 -4.369 -20.295 1.00 80.69 148 GLN A CA 1
ATOM 1228 C C . GLN A 1 148 ? 3.002 -3.626 -21.256 1.00 80.69 148 GLN A C 1
ATOM 1230 O O . GLN A 1 148 ? 3.547 -4.233 -22.180 1.00 80.69 148 GLN A O 1
ATOM 1235 N N . LEU A 1 149 ? 3.236 -2.332 -21.026 1.00 77.69 149 LEU A N 1
ATOM 1236 C CA . LEU A 1 149 ? 4.167 -1.541 -21.829 1.00 77.69 149 LEU A CA 1
ATOM 1237 C C . LEU A 1 149 ? 5.598 -2.082 -21.748 1.00 77.69 149 LEU A C 1
ATOM 1239 O O . LEU A 1 149 ? 6.279 -2.133 -22.772 1.00 77.69 149 LEU A O 1
ATOM 1243 N N . ASN A 1 150 ? 6.048 -2.530 -20.574 1.00 74.50 150 ASN A N 1
ATOM 1244 C CA . ASN A 1 150 ? 7.364 -3.153 -20.433 1.00 74.50 150 ASN A CA 1
ATOM 1245 C C . ASN A 1 150 ? 7.460 -4.484 -21.188 1.00 74.50 150 ASN A C 1
ATOM 1247 O O . ASN A 1 150 ? 8.437 -4.695 -21.901 1.00 74.50 150 ASN A O 1
ATOM 1251 N N . ILE A 1 151 ? 6.426 -5.332 -21.136 1.00 77.62 151 ILE A N 1
ATOM 1252 C CA . ILE A 1 151 ? 6.376 -6.574 -21.931 1.00 77.62 151 ILE A CA 1
ATOM 1253 C C . ILE A 1 151 ? 6.475 -6.262 -23.429 1.00 77.62 151 ILE A C 1
ATOM 1255 O O . ILE A 1 151 ? 7.232 -6.907 -24.158 1.00 77.62 151 ILE A O 1
ATOM 1259 N N . ILE A 1 152 ? 5.735 -5.252 -23.897 1.00 76.06 152 ILE A N 1
ATOM 1260 C CA . ILE A 1 152 ? 5.796 -4.803 -25.290 1.00 76.06 152 ILE A CA 1
ATOM 1261 C C . ILE A 1 152 ? 7.206 -4.314 -25.628 1.00 76.06 152 ILE A C 1
ATOM 1263 O O . ILE A 1 152 ? 7.763 -4.706 -26.651 1.00 76.06 152 ILE A O 1
ATOM 1267 N N . LYS A 1 153 ? 7.814 -3.499 -24.764 1.00 72.62 153 LYS A N 1
ATOM 1268 C CA . LYS A 1 153 ? 9.170 -2.979 -24.958 1.00 72.62 153 LYS A CA 1
ATOM 1269 C C . LYS A 1 153 ? 10.205 -4.103 -25.055 1.00 72.62 153 LYS A C 1
ATOM 1271 O O . LYS A 1 153 ? 11.046 -4.060 -25.952 1.00 72.62 153 LYS A O 1
ATOM 1276 N N . ASP A 1 154 ? 10.111 -5.132 -24.222 1.00 72.38 154 ASP A N 1
ATOM 1277 C CA . ASP A 1 154 ? 11.006 -6.294 -24.270 1.00 72.38 154 ASP A CA 1
ATOM 1278 C C . ASP A 1 154 ? 10.791 -7.127 -25.543 1.00 72.38 154 ASP A C 1
ATOM 1280 O O . ASP A 1 154 ? 11.748 -7.515 -26.222 1.00 72.38 154 ASP A O 1
ATOM 1284 N N . ALA A 1 155 ? 9.533 -7.326 -25.951 1.00 72.69 155 ALA A N 1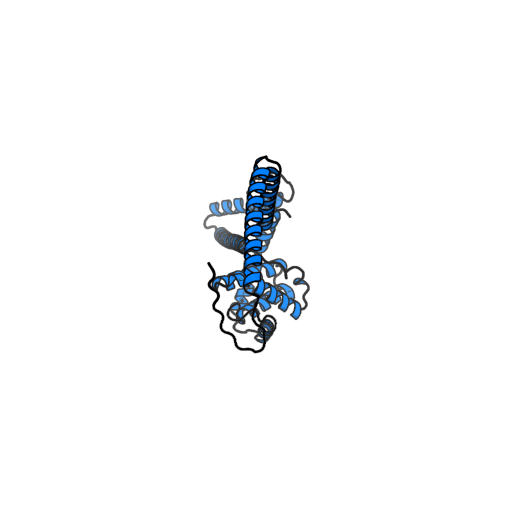
ATOM 1285 C CA . ALA A 1 155 ? 9.213 -7.941 -27.238 1.00 72.69 155 ALA A CA 1
ATOM 1286 C C . ALA A 1 155 ? 9.802 -7.132 -28.410 1.00 72.69 155 ALA A C 1
ATOM 1288 O O . ALA A 1 155 ? 10.291 -7.712 -29.386 1.00 72.69 155 ALA A O 1
ATOM 1289 N N . CYS A 1 156 ? 9.853 -5.808 -28.282 1.00 72.38 156 CYS A N 1
ATOM 1290 C CA . CYS A 1 156 ? 10.466 -4.915 -29.255 1.00 72.38 156 CYS A CA 1
ATOM 1291 C C . CYS A 1 156 ? 11.988 -4.996 -29.317 1.00 72.38 156 CYS A C 1
ATOM 1293 O O . CYS A 1 156 ? 12.555 -4.894 -30.409 1.00 72.38 156 CYS A O 1
ATOM 1295 N N . VAL A 1 157 ? 12.653 -5.262 -28.193 1.00 70.44 157 VAL A N 1
ATOM 1296 C CA . VAL A 1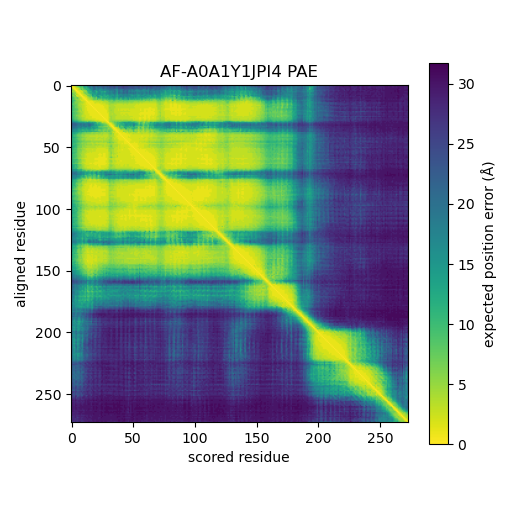 157 ? 14.095 -5.555 -28.165 1.00 70.44 157 VAL A CA 1
ATOM 1297 C C . VAL A 1 157 ? 14.402 -6.832 -28.953 1.00 70.44 157 VAL A C 1
ATOM 1299 O O . VAL A 1 157 ? 15.395 -6.886 -29.678 1.00 70.44 157 VAL A O 1
ATOM 1302 N N . SER A 1 158 ? 13.509 -7.827 -28.910 1.00 66.94 158 SER A N 1
ATOM 1303 C CA . SER A 1 158 ? 13.665 -9.084 -29.658 1.00 66.94 158 SER A CA 1
ATOM 1304 C C . SER A 1 158 ? 13.428 -8.977 -31.179 1.00 66.94 158 SER A C 1
ATOM 1306 O O . SER A 1 158 ? 13.548 -9.979 -31.882 1.00 66.94 158 SER A O 1
ATOM 1308 N N . LYS A 1 159 ? 13.104 -7.780 -31.707 1.00 65.19 159 LYS A N 1
ATOM 1309 C CA . LYS A 1 159 ? 12.843 -7.477 -33.136 1.00 65.19 159 LYS A CA 1
ATOM 1310 C C . LYS A 1 159 ? 11.778 -8.348 -33.825 1.00 65.19 159 LYS A C 1
ATOM 1312 O O . LYS A 1 159 ? 11.727 -8.370 -35.053 1.00 65.19 159 LYS A O 1
ATOM 1317 N N . LYS A 1 160 ? 10.906 -9.031 -33.073 1.00 64.19 160 LYS A N 1
ATOM 1318 C CA . LYS A 1 160 ? 9.859 -9.899 -33.645 1.00 64.19 160 LYS A CA 1
ATOM 1319 C C . LYS A 1 160 ? 8.878 -9.150 -34.556 1.00 64.19 160 LYS A C 1
ATOM 1321 O O . LYS A 1 160 ? 8.404 -9.742 -35.516 1.00 64.19 160 LYS A O 1
ATOM 1326 N N . ASP A 1 161 ? 8.628 -7.865 -34.293 1.00 69.62 161 ASP A N 1
ATOM 1327 C CA . ASP A 1 161 ? 7.843 -6.995 -35.175 1.00 69.62 161 ASP A CA 1
ATOM 1328 C C . ASP A 1 161 ? 8.300 -5.529 -35.063 1.00 69.62 161 ASP A C 1
ATOM 1330 O O . ASP A 1 161 ? 7.859 -4.757 -34.209 1.00 69.62 161 ASP A O 1
ATOM 1334 N N . ALA A 1 162 ? 9.240 -5.136 -35.925 1.00 75.75 162 ALA A N 1
ATOM 1335 C CA . ALA A 1 162 ? 9.832 -3.799 -35.906 1.00 75.75 162 ALA A CA 1
ATOM 1336 C C . ALA A 1 162 ? 8.814 -2.675 -36.187 1.00 75.75 162 ALA A C 1
ATOM 1338 O O . ALA A 1 162 ? 8.993 -1.554 -35.703 1.00 75.75 162 ALA A O 1
ATOM 1339 N N . ASN A 1 163 ? 7.747 -2.962 -36.940 1.00 78.56 163 ASN A N 1
ATOM 1340 C CA . ASN A 1 163 ? 6.738 -1.969 -37.303 1.00 78.56 163 ASN A CA 1
ATOM 1341 C C . ASN A 1 163 ? 5.793 -1.697 -36.133 1.00 78.56 163 ASN A C 1
ATOM 1343 O O . ASN A 1 163 ? 5.554 -0.534 -35.805 1.00 78.56 163 ASN A O 1
ATOM 1347 N N . PHE A 1 164 ? 5.328 -2.749 -35.453 1.00 77.69 164 PHE A N 1
ATOM 1348 C CA . PHE A 1 164 ? 4.538 -2.618 -34.227 1.00 77.69 164 PHE A CA 1
ATOM 1349 C C . PHE A 1 164 ? 5.282 -1.794 -33.167 1.00 77.69 164 PHE A C 1
ATOM 1351 O O . PHE A 1 164 ? 4.760 -0.822 -32.622 1.00 77.69 164 PHE A O 1
ATOM 1358 N N . CYS A 1 165 ? 6.556 -2.108 -32.957 1.00 78.56 165 CYS A N 1
ATOM 1359 C CA . CYS A 1 165 ? 7.403 -1.451 -31.969 1.00 78.56 165 CYS A CA 1
ATOM 1360 C C . CYS A 1 165 ? 7.689 0.016 -32.263 1.00 78.56 165 CYS A C 1
ATOM 1362 O O . CYS A 1 165 ? 7.729 0.848 -31.353 1.00 78.56 165 CYS A O 1
ATOM 1364 N N . LYS A 1 166 ? 7.861 0.353 -33.543 1.00 80.62 166 LYS A N 1
ATOM 1365 C CA . LYS A 1 166 ? 7.983 1.741 -33.982 1.00 80.62 166 LYS A CA 1
ATOM 1366 C C . LYS A 1 166 ? 6.703 2.522 -33.676 1.00 80.62 166 LYS A C 1
ATOM 1368 O O . LYS A 1 166 ? 6.794 3.628 -33.151 1.00 80.62 166 LYS A O 1
ATOM 1373 N N . SER A 1 167 ? 5.535 1.939 -33.945 1.00 78.00 167 SER A N 1
ATOM 1374 C CA . SER A 1 167 ? 4.234 2.564 -33.674 1.00 78.00 167 SER A CA 1
ATOM 1375 C C . SER A 1 167 ? 3.985 2.770 -32.178 1.00 78.00 167 SER A C 1
ATOM 1377 O O . SER A 1 167 ? 3.607 3.865 -31.773 1.00 78.00 167 SER A O 1
ATOM 1379 N N . VAL A 1 168 ? 4.274 1.769 -31.340 1.00 75.25 168 VAL A N 1
ATOM 1380 C CA . VAL A 1 168 ? 4.134 1.886 -29.877 1.00 75.25 168 VAL A CA 1
ATOM 1381 C C . VAL A 1 168 ? 5.067 2.961 -29.315 1.00 75.25 168 VAL A C 1
ATOM 1383 O O . VAL A 1 168 ? 4.623 3.825 -28.562 1.00 75.25 168 VAL A O 1
ATOM 1386 N N . ASN A 1 169 ? 6.339 2.975 -29.727 1.00 72.62 169 ASN A N 1
ATOM 1387 C CA . ASN A 1 169 ? 7.281 4.008 -29.293 1.00 72.62 169 ASN A CA 1
ATOM 1388 C C . ASN A 1 169 ? 6.854 5.414 -29.734 1.00 72.62 169 ASN A C 1
ATOM 1390 O O . ASN A 1 169 ? 7.063 6.366 -28.988 1.00 72.62 169 ASN A O 1
ATOM 1394 N N . LEU A 1 170 ? 6.251 5.564 -30.918 1.00 77.00 170 LEU A N 1
ATOM 1395 C CA . LEU A 1 170 ? 5.713 6.850 -31.365 1.00 77.00 170 LEU A CA 1
ATOM 1396 C C . LEU A 1 170 ? 4.578 7.334 -30.457 1.00 77.00 170 LEU A C 1
ATOM 1398 O O . LEU A 1 170 ? 4.607 8.492 -30.052 1.00 77.00 170 LEU A O 1
ATOM 1402 N N . ILE A 1 171 ? 3.639 6.458 -30.090 1.00 74.75 171 ILE A N 1
ATOM 1403 C CA . ILE A 1 171 ? 2.516 6.800 -29.200 1.00 74.75 171 ILE A CA 1
ATOM 1404 C C . ILE A 1 171 ? 3.026 7.178 -27.803 1.00 74.75 171 ILE A C 1
ATOM 1406 O O . ILE A 1 171 ? 2.656 8.225 -27.273 1.00 74.75 171 ILE A O 1
ATOM 1410 N N . ILE A 1 172 ? 3.925 6.372 -27.226 1.00 71.25 172 ILE A N 1
ATOM 1411 C CA . ILE A 1 172 ? 4.518 6.646 -25.907 1.00 71.25 172 ILE A CA 1
ATOM 1412 C C . ILE A 1 172 ? 5.274 7.978 -25.925 1.00 71.25 172 ILE A C 1
ATOM 1414 O O . ILE A 1 172 ? 5.090 8.806 -25.036 1.00 71.25 172 ILE A O 1
ATOM 1418 N N . ASN A 1 173 ? 6.109 8.210 -26.941 1.00 69.06 173 ASN A N 1
ATOM 1419 C CA . ASN A 1 173 ? 6.877 9.448 -27.045 1.00 69.06 173 ASN A CA 1
ATOM 1420 C C . ASN A 1 173 ? 5.970 10.662 -27.251 1.00 69.06 173 ASN A C 1
ATOM 1422 O O . ASN A 1 173 ? 6.220 11.695 -26.644 1.00 69.06 173 ASN A O 1
ATOM 1426 N N . GLN A 1 174 ? 4.907 10.547 -28.053 1.00 72.38 174 GLN A N 1
ATOM 1427 C CA . GLN A 1 174 ? 3.917 11.615 -28.198 1.00 72.38 174 GLN A CA 1
ATOM 1428 C C . GLN A 1 174 ? 3.269 11.957 -26.857 1.00 72.38 174 GLN A C 1
ATOM 1430 O O . GLN A 1 174 ? 3.215 13.133 -26.506 1.00 72.38 174 GLN A O 1
ATOM 1435 N N . TYR A 1 175 ? 2.859 10.952 -26.083 1.00 63.75 175 TYR A N 1
ATOM 1436 C CA . TYR A 1 175 ? 2.281 11.159 -24.757 1.00 63.75 175 TYR A CA 1
ATOM 1437 C C . TYR A 1 175 ? 3.274 11.817 -23.786 1.00 63.75 175 TYR A C 1
ATOM 1439 O O . TYR A 1 175 ? 2.965 12.842 -23.184 1.00 63.75 175 TYR A O 1
ATOM 1447 N N . ILE A 1 176 ? 4.501 11.289 -23.677 1.00 62.72 176 ILE A N 1
ATOM 1448 C CA . ILE A 1 176 ? 5.545 11.842 -22.796 1.00 62.72 176 ILE A CA 1
ATOM 1449 C C . ILE A 1 176 ? 5.908 13.276 -23.200 1.00 62.72 176 ILE A C 1
ATOM 1451 O O . ILE A 1 176 ? 6.112 14.123 -22.330 1.00 62.72 176 ILE A O 1
ATOM 1455 N N . THR A 1 177 ? 6.009 13.560 -24.500 1.00 65.25 177 THR A N 1
ATOM 1456 C CA . THR A 1 177 ? 6.305 14.906 -24.997 1.00 65.25 177 THR A CA 1
ATOM 1457 C C . THR A 1 177 ? 5.170 15.866 -24.671 1.00 65.25 177 THR A C 1
ATOM 1459 O O . THR A 1 177 ? 5.460 16.921 -24.121 1.00 65.25 177 THR A O 1
ATOM 1462 N N . GLN A 1 178 ? 3.910 15.490 -24.914 1.00 57.28 178 GLN A N 1
ATOM 1463 C CA . GLN A 1 178 ? 2.742 16.315 -24.572 1.00 57.28 178 GLN A CA 1
ATOM 1464 C C . GLN A 1 178 ? 2.675 16.621 -23.071 1.00 57.28 178 GLN A C 1
ATOM 1466 O O . GLN A 1 178 ? 2.479 17.767 -22.674 1.00 57.28 178 GLN A O 1
ATOM 1471 N N . VAL A 1 179 ? 2.928 15.613 -22.233 1.00 53.94 179 VAL A N 1
ATOM 1472 C CA . VAL A 1 179 ? 3.006 15.760 -20.775 1.00 53.94 179 VAL A CA 1
ATOM 1473 C C . VAL A 1 179 ? 4.106 16.742 -20.354 1.00 53.94 179 VAL A C 1
ATOM 1475 O O . VAL A 1 179 ? 3.884 17.566 -19.474 1.00 53.94 179 VAL A O 1
ATOM 1478 N N . LYS A 1 180 ? 5.284 16.692 -20.989 1.00 54.12 180 LYS A N 1
ATOM 1479 C CA . LYS A 1 180 ? 6.414 17.585 -20.675 1.00 54.12 180 LYS A CA 1
ATOM 1480 C C . LYS A 1 180 ? 6.248 19.006 -21.219 1.00 54.12 180 LYS A C 1
ATOM 1482 O O . LYS A 1 180 ? 6.839 19.929 -20.667 1.00 54.12 180 LYS A O 1
ATOM 1487 N N . THR A 1 181 ? 5.509 19.195 -22.311 1.00 52.88 181 THR A N 1
ATOM 1488 C CA . THR A 1 181 ? 5.281 20.519 -22.914 1.00 52.88 181 THR A CA 1
ATOM 1489 C C . THR A 1 181 ? 4.119 21.272 -22.276 1.00 52.88 181 THR A C 1
ATOM 1491 O O . THR A 1 181 ? 4.164 22.497 -22.233 1.00 52.88 181 THR A O 1
ATOM 1494 N N . ASN A 1 182 ? 3.134 20.570 -21.704 1.00 48.44 182 ASN A N 1
ATOM 1495 C CA . ASN A 1 182 ? 2.024 21.190 -20.967 1.00 48.44 182 ASN A CA 1
ATOM 1496 C C . ASN A 1 182 ? 2.443 21.833 -19.632 1.00 48.44 182 ASN A C 1
ATOM 1498 O O . ASN A 1 182 ? 1.645 22.533 -19.021 1.00 48.44 182 ASN A O 1
ATOM 1502 N N . ASP A 1 183 ? 3.699 21.659 -19.209 1.00 47.06 183 ASP A N 1
ATOM 1503 C CA . ASP A 1 183 ? 4.311 22.416 -18.108 1.00 47.06 183 ASP A CA 1
ATOM 1504 C C . ASP A 1 183 ? 4.725 23.846 -18.533 1.00 47.06 183 ASP A C 1
ATOM 1506 O O . ASP A 1 183 ? 5.198 24.628 -17.709 1.00 47.06 183 ASP A O 1
ATOM 1510 N N . ARG A 1 184 ? 4.602 24.200 -19.827 1.00 43.06 184 ARG A N 1
ATOM 1511 C CA . ARG A 1 184 ? 5.032 25.509 -20.353 1.00 43.06 184 ARG A CA 1
ATOM 1512 C C . ARG A 1 184 ? 3.977 26.350 -21.054 1.00 43.06 184 ARG A C 1
ATOM 1514 O O . ARG A 1 184 ? 4.194 27.551 -21.105 1.00 43.06 184 ARG A O 1
ATOM 1521 N N . ASP A 1 185 ? 2.860 25.795 -21.515 1.00 43.50 185 ASP A N 1
ATOM 1522 C CA . ASP A 1 185 ? 1.803 26.606 -22.124 1.00 43.50 185 ASP A CA 1
ATOM 1523 C C . ASP A 1 185 ? 0.412 26.086 -21.753 1.00 43.50 185 ASP A C 1
ATOM 1525 O O . ASP A 1 185 ? -0.017 25.004 -22.153 1.00 43.50 185 ASP A O 1
ATOM 1529 N N . THR A 1 186 ? -0.317 26.905 -20.994 1.00 46.19 186 THR A N 1
ATOM 1530 C CA . THR A 1 186 ? -1.771 26.834 -20.845 1.00 46.19 186 THR A CA 1
ATOM 1531 C C . THR A 1 186 ? -2.411 27.120 -22.197 1.00 46.19 186 THR A C 1
ATOM 1533 O O . THR A 1 186 ? -2.625 28.274 -22.567 1.00 46.19 186 THR A O 1
ATOM 1536 N N . SER A 1 187 ? -2.685 26.083 -22.976 1.00 50.91 187 SER A N 1
ATOM 1537 C CA . SER A 1 187 ? -3.544 26.171 -24.156 1.00 50.91 187 SER A CA 1
ATOM 1538 C C . SER A 1 187 ? -4.346 24.885 -24.287 1.00 50.91 187 SER A C 1
ATOM 1540 O O . SER A 1 187 ? -3.791 23.791 -24.302 1.00 50.91 187 SER A O 1
ATOM 1542 N N . GLU A 1 188 ? -5.662 25.063 -24.321 1.00 47.00 188 GLU A N 1
ATOM 1543 C CA . GLU A 1 188 ? -6.723 24.061 -24.360 1.00 47.00 188 GLU A CA 1
ATOM 1544 C C . GLU A 1 188 ? -6.396 22.824 -25.208 1.00 47.00 188 GLU A C 1
ATOM 1546 O O . GLU A 1 188 ? -6.418 22.843 -26.437 1.00 47.00 188 GLU A O 1
ATOM 1551 N N . LEU A 1 189 ? -6.199 21.700 -24.526 1.00 38.47 189 LEU A N 1
ATOM 1552 C CA . LEU A 1 189 ? -6.587 20.399 -25.044 1.00 38.47 189 LEU A CA 1
ATOM 1553 C C . LEU A 1 189 ? -7.672 19.894 -24.098 1.00 38.47 189 LEU A C 1
ATOM 1555 O O . LEU A 1 189 ? -7.399 19.652 -22.922 1.00 38.47 189 LEU A O 1
ATOM 1559 N N . GLU A 1 190 ? -8.904 19.777 -24.602 1.00 40.56 190 GLU A N 1
ATOM 1560 C CA . GLU A 1 190 ? -10.029 19.144 -23.907 1.00 40.56 190 GLU A CA 1
ATOM 1561 C C . GLU A 1 190 ? -9.764 17.639 -23.740 1.00 40.56 190 GLU A C 1
ATOM 1563 O O . GLU A 1 190 ? -10.381 16.775 -24.360 1.00 40.56 190 GLU A O 1
ATOM 1568 N N . LEU A 1 191 ? -8.809 17.302 -22.883 1.00 41.16 191 LEU A N 1
ATOM 1569 C CA . LEU A 1 191 ? -8.793 16.024 -22.205 1.00 41.16 191 LEU A CA 1
ATOM 1570 C C . LEU A 1 191 ? -9.696 16.184 -20.992 1.00 41.16 191 LEU A C 1
ATOM 1572 O O . LEU A 1 191 ? -9.485 17.069 -20.162 1.00 41.16 191 LEU A O 1
ATOM 1576 N N . LYS A 1 192 ? -10.721 15.330 -20.901 1.00 39.16 192 LYS A N 1
ATOM 1577 C CA . LYS A 1 192 ? -11.523 15.206 -19.683 1.00 39.16 192 LYS A CA 1
ATOM 1578 C C . LYS A 1 192 ? -10.543 15.031 -18.516 1.00 39.16 192 LYS A C 1
ATOM 1580 O O . LYS A 1 192 ? -9.806 14.042 -18.530 1.00 39.16 192 LYS A O 1
ATOM 1585 N N . PRO A 1 193 ? -10.514 15.952 -17.537 1.00 37.22 193 PRO A N 1
ATOM 1586 C CA . PRO A 1 193 ? -9.679 15.772 -16.364 1.00 37.22 193 PRO A CA 1
ATOM 1587 C C . PRO A 1 193 ? -10.062 14.444 -15.711 1.00 37.22 193 PRO A C 1
ATOM 1589 O O . PRO A 1 193 ? -11.228 14.034 -15.775 1.00 37.22 193 PRO A O 1
ATOM 1592 N N . CYS A 1 194 ? -9.114 13.783 -15.049 1.00 43.25 194 CYS A N 1
ATOM 1593 C CA . CYS A 1 194 ? -9.465 12.844 -13.991 1.00 43.25 194 CYS A CA 1
ATOM 1594 C C . CYS A 1 194 ? -10.263 13.643 -12.963 1.00 43.25 194 CYS A C 1
ATOM 1596 O O . CYS A 1 194 ? -9.686 14.332 -12.127 1.00 43.25 194 CYS A O 1
ATOM 1598 N N . VAL A 1 195 ? -11.590 13.638 -13.091 1.00 39.25 195 VAL A N 1
ATOM 1599 C CA . VAL A 1 195 ? -12.459 14.433 -12.236 1.00 39.25 195 VAL A CA 1
ATOM 1600 C C . VAL A 1 195 ? -12.337 13.841 -10.842 1.00 39.25 195 VAL A C 1
ATOM 1602 O O . VAL A 1 195 ? -12.995 12.856 -10.514 1.00 39.25 195 VAL A O 1
ATOM 1605 N N . ARG A 1 196 ? -11.511 14.459 -9.996 1.00 43.38 196 ARG A N 1
ATOM 1606 C CA . ARG A 1 196 ? -11.705 14.382 -8.555 1.00 43.38 196 ARG A CA 1
ATOM 1607 C C . ARG A 1 196 ? -13.020 15.101 -8.309 1.00 43.38 196 ARG A C 1
ATOM 1609 O O . ARG A 1 196 ? -13.070 16.317 -8.127 1.00 43.38 196 ARG A O 1
ATOM 1616 N N . THR A 1 197 ? -14.124 14.363 -8.355 1.00 44.00 197 THR A N 1
ATOM 1617 C CA . THR A 1 197 ? -15.360 14.867 -7.778 1.00 44.00 197 THR A CA 1
ATOM 1618 C C . THR A 1 197 ? -15.050 15.018 -6.302 1.00 44.00 197 THR A C 1
ATOM 1620 O O . THR A 1 197 ? -15.020 14.035 -5.565 1.00 44.00 197 THR A O 1
ATOM 1623 N N . ASN A 1 198 ? -14.739 16.240 -5.873 1.00 49.88 198 ASN A N 1
ATOM 1624 C CA . ASN A 1 198 ? -14.725 16.592 -4.468 1.00 49.88 198 ASN A CA 1
ATOM 1625 C C . ASN A 1 198 ? -16.167 16.426 -3.989 1.00 49.88 198 ASN A C 1
ATOM 1627 O O . ASN A 1 198 ? -16.941 17.380 -3.976 1.00 49.88 198 ASN A O 1
ATOM 1631 N N . ILE A 1 199 ? -16.532 15.189 -3.642 1.00 61.25 199 ILE A N 1
ATOM 1632 C CA . ILE A 1 199 ? -17.864 14.783 -3.193 1.00 61.25 199 ILE A CA 1
ATOM 1633 C C . ILE A 1 199 ? -18.326 15.719 -2.071 1.00 61.25 199 ILE A C 1
ATOM 1635 O O . ILE A 1 199 ? -19.483 16.124 -2.048 1.00 61.25 199 ILE A O 1
ATOM 1639 N N . GLY A 1 200 ? -17.401 16.177 -1.220 1.00 63.22 200 GLY A N 1
ATOM 1640 C CA . GLY A 1 200 ? -17.665 17.200 -0.209 1.00 63.22 200 GLY A CA 1
ATOM 1641 C C . GLY A 1 200 ? -18.185 18.525 -0.778 1.00 63.22 200 GLY A C 1
ATOM 1642 O O . GLY A 1 200 ? -19.169 19.049 -0.271 1.00 63.22 200 GLY A O 1
ATOM 1643 N N . ILE A 1 201 ? -17.600 19.051 -1.858 1.00 64.69 201 ILE A N 1
ATOM 1644 C CA . ILE A 1 201 ? -18.053 20.301 -2.492 1.00 64.69 201 ILE A CA 1
ATOM 1645 C C . ILE A 1 201 ? -19.428 20.101 -3.137 1.00 64.69 201 ILE A C 1
ATOM 1647 O O . ILE A 1 201 ? -20.305 20.949 -2.975 1.00 64.69 201 ILE A O 1
ATOM 1651 N N . THR A 1 202 ? -19.665 18.972 -3.807 1.00 68.88 202 THR A N 1
ATOM 1652 C CA . THR A 1 202 ? -20.977 18.656 -4.398 1.00 68.88 202 THR A CA 1
ATOM 1653 C C . THR A 1 202 ? -22.064 18.499 -3.329 1.00 68.88 202 THR A C 1
ATOM 1655 O O . THR A 1 202 ? -23.168 19.015 -3.490 1.00 68.88 202 THR A O 1
ATOM 1658 N N . ILE A 1 203 ? -21.753 17.860 -2.198 1.00 73.19 203 ILE A N 1
ATOM 1659 C CA . ILE A 1 203 ? -22.680 17.728 -1.067 1.00 73.19 203 ILE A CA 1
ATOM 1660 C C . ILE A 1 203 ? -22.954 19.098 -0.432 1.00 73.19 203 ILE A C 1
ATOM 1662 O O . ILE A 1 203 ? -24.112 19.460 -0.240 1.00 73.19 203 ILE A O 1
ATOM 1666 N N . ILE A 1 204 ? -21.914 19.890 -0.150 1.00 82.62 204 ILE A N 1
ATOM 1667 C CA . ILE A 1 204 ? -22.052 21.215 0.478 1.00 82.62 204 ILE A CA 1
ATOM 1668 C C . ILE A 1 204 ? -22.863 22.163 -0.413 1.00 82.62 204 ILE A C 1
ATOM 1670 O O . ILE A 1 204 ? -23.763 22.847 0.074 1.00 82.62 204 ILE A O 1
ATOM 1674 N N . THR A 1 205 ? -22.588 22.181 -1.719 1.00 82.19 205 THR A N 1
ATOM 1675 C CA . THR A 1 205 ? -23.335 23.006 -2.682 1.00 82.19 205 THR A CA 1
ATOM 1676 C C . THR A 1 205 ? -24.787 22.551 -2.808 1.00 82.19 205 THR A C 1
ATOM 1678 O O . THR A 1 205 ? -25.682 23.393 -2.778 1.00 82.19 205 THR A O 1
ATOM 1681 N N . SER A 1 206 ? -25.049 21.240 -2.854 1.00 86.56 206 SER A N 1
ATOM 1682 C CA . SER A 1 206 ? -26.412 20.696 -2.861 1.00 86.56 206 SER A CA 1
ATOM 1683 C C . SER A 1 206 ? -27.203 21.098 -1.607 1.00 86.56 206 SER A C 1
ATOM 1685 O O . SER A 1 206 ? -28.338 21.568 -1.720 1.00 86.56 206 SER A O 1
ATOM 1687 N N . ILE A 1 207 ? -26.589 21.009 -0.421 1.00 89.06 207 ILE A N 1
ATOM 1688 C CA . ILE A 1 207 ? -27.200 21.431 0.849 1.00 89.06 207 ILE A CA 1
ATOM 1689 C C . ILE A 1 207 ? -27.485 22.939 0.848 1.00 89.06 207 ILE A C 1
ATOM 1691 O O . ILE A 1 207 ? -28.589 23.352 1.203 1.00 89.06 207 ILE A O 1
ATOM 1695 N N . LEU A 1 208 ? -26.528 23.767 0.414 1.00 91.69 208 LEU A N 1
ATOM 1696 C CA . LEU A 1 208 ? -26.695 25.223 0.322 1.00 91.69 208 LEU A CA 1
ATOM 1697 C C . LEU A 1 208 ? -27.848 25.615 -0.608 1.00 91.69 208 LEU A C 1
ATOM 1699 O O . LEU A 1 208 ? -28.658 26.472 -0.255 1.00 91.69 208 LEU A O 1
ATOM 1703 N N . VAL A 1 209 ? -27.956 24.967 -1.770 1.00 94.12 209 VAL A N 1
ATOM 1704 C CA . VAL A 1 209 ? -29.041 25.215 -2.730 1.00 94.12 209 VAL A CA 1
ATOM 1705 C C . VAL A 1 209 ? -30.390 24.786 -2.152 1.00 94.12 209 VAL A C 1
ATOM 1707 O O . VAL A 1 209 ? -31.348 25.556 -2.222 1.00 94.12 209 VAL A O 1
ATOM 1710 N N . MET A 1 210 ? -30.475 23.611 -1.517 1.00 93.50 210 MET A N 1
ATOM 1711 C CA . MET A 1 210 ? -31.711 23.180 -0.850 1.00 93.50 210 MET A CA 1
ATOM 1712 C C . MET A 1 210 ? -32.135 24.131 0.278 1.00 93.50 210 MET A C 1
ATOM 1714 O O . MET A 1 210 ? -33.326 24.431 0.408 1.00 93.50 210 MET A O 1
ATOM 1718 N N . LEU A 1 211 ? -31.187 24.649 1.065 1.00 93.62 211 LEU A N 1
ATOM 1719 C CA . LEU A 1 211 ? -31.463 25.633 2.115 1.00 93.62 211 LEU A CA 1
ATOM 1720 C C . LEU A 1 211 ? -31.961 26.962 1.538 1.00 93.62 211 LEU A C 1
ATOM 1722 O O . LEU A 1 211 ? -32.938 27.513 2.042 1.00 93.62 211 LEU A O 1
ATOM 1726 N N . LEU A 1 212 ? -31.342 27.453 0.461 1.00 94.31 212 LEU A N 1
ATOM 1727 C CA . LEU A 1 212 ? -31.773 28.673 -0.228 1.00 94.31 212 LEU A CA 1
ATOM 1728 C C . LEU A 1 212 ? -33.195 28.540 -0.779 1.00 94.31 212 LEU A C 1
ATOM 1730 O O . LEU A 1 212 ? -34.022 29.421 -0.549 1.00 94.31 212 LEU A O 1
ATOM 1734 N N . ILE A 1 213 ? -33.509 27.425 -1.445 1.00 93.50 213 ILE A N 1
ATOM 1735 C CA . ILE A 1 213 ? -34.860 27.158 -1.961 1.00 93.50 213 ILE A CA 1
ATOM 1736 C C . ILE A 1 213 ? -35.870 27.099 -0.810 1.00 93.50 213 ILE A C 1
ATOM 1738 O O . ILE A 1 213 ? -36.936 27.707 -0.896 1.00 93.50 213 ILE A O 1
ATOM 1742 N N . SER A 1 214 ? -35.525 26.425 0.290 1.00 92.75 214 SER A N 1
ATOM 1743 C CA . SER A 1 214 ? -36.392 26.317 1.470 1.00 92.75 214 SER A CA 1
ATOM 1744 C C . SER A 1 214 ? -36.652 27.679 2.124 1.00 92.75 214 SER A C 1
ATOM 1746 O O . SER A 1 214 ? -37.787 27.979 2.488 1.00 92.75 214 SER A O 1
ATOM 1748 N N . LEU A 1 215 ? -35.628 28.534 2.227 1.00 92.38 215 LEU A N 1
ATOM 1749 C CA . LEU A 1 215 ? -35.756 29.901 2.740 1.00 92.38 215 LEU A CA 1
ATOM 1750 C C . LEU A 1 215 ? -36.651 30.759 1.844 1.00 92.38 215 LEU A C 1
ATOM 1752 O O . LEU A 1 215 ? -37.558 31.424 2.341 1.00 92.38 215 LEU A O 1
ATOM 1756 N N . LEU A 1 216 ? -36.436 30.719 0.528 1.00 90.75 216 LEU A N 1
ATOM 1757 C CA . LEU A 1 216 ? -37.263 31.448 -0.433 1.00 90.75 216 LEU A CA 1
ATOM 1758 C C . LEU A 1 216 ? -38.721 30.980 -0.382 1.00 90.75 216 LEU A C 1
ATOM 1760 O O . LEU A 1 216 ? -39.625 31.813 -0.347 1.00 90.75 216 LEU A O 1
ATOM 1764 N N . ALA A 1 217 ? -38.957 29.668 -0.302 1.00 87.38 217 ALA A N 1
ATOM 1765 C CA . ALA A 1 217 ? -40.292 29.102 -0.140 1.00 87.38 217 ALA A CA 1
ATOM 1766 C C . ALA A 1 217 ? -40.943 29.539 1.181 1.00 87.38 217 ALA A C 1
ATOM 1768 O O . ALA A 1 217 ? -42.121 29.890 1.193 1.00 87.38 217 ALA A O 1
ATOM 1769 N N . PHE A 1 218 ? -40.186 29.583 2.280 1.00 86.94 218 PHE A N 1
ATOM 1770 C CA . PHE A 1 218 ? -40.673 30.063 3.573 1.00 86.94 218 PHE A CA 1
ATOM 1771 C C . PHE A 1 218 ? -41.078 31.540 3.526 1.00 86.94 218 PHE A C 1
ATOM 1773 O O . PHE A 1 218 ? -42.164 31.898 3.987 1.00 86.94 218 PHE A O 1
ATOM 1780 N N . PHE A 1 219 ? -40.245 32.402 2.937 1.00 84.81 219 PHE A N 1
ATOM 1781 C CA . PHE A 1 219 ? -40.571 33.818 2.768 1.00 84.81 219 PHE A CA 1
ATOM 1782 C C . PHE A 1 219 ? -41.769 34.015 1.840 1.00 84.81 219 PHE A C 1
ATOM 1784 O O . PHE A 1 219 ? -42.691 34.749 2.193 1.00 84.81 219 PHE A O 1
ATOM 1791 N N . ALA A 1 220 ? -41.811 33.315 0.706 1.00 85.19 220 ALA A N 1
ATOM 1792 C CA . ALA A 1 220 ? -42.955 33.343 -0.196 1.00 85.19 220 ALA A CA 1
ATOM 1793 C C . ALA A 1 220 ? -44.231 32.905 0.532 1.00 85.19 220 ALA A C 1
ATOM 1795 O O . ALA A 1 220 ? -45.239 33.602 0.482 1.00 85.19 220 ALA A O 1
ATOM 1796 N N . PHE A 1 221 ? -44.191 31.812 1.290 1.00 78.69 221 PHE A N 1
ATOM 1797 C CA . PHE A 1 221 ? -45.340 31.337 2.052 1.00 78.69 221 PHE A CA 1
ATOM 1798 C C . PHE A 1 221 ? -45.786 32.337 3.127 1.00 78.69 221 PHE A C 1
ATOM 1800 O O . PHE A 1 221 ? -46.981 32.581 3.270 1.00 78.69 221 PHE A O 1
ATOM 1807 N N . LYS A 1 222 ? -44.842 32.958 3.845 1.00 79.06 222 LYS A N 1
ATOM 1808 C CA . LYS A 1 222 ? -45.123 33.950 4.893 1.00 79.06 222 LYS A CA 1
ATOM 1809 C C . LYS A 1 222 ? -45.725 35.248 4.344 1.00 79.06 222 LYS A C 1
ATOM 1811 O O . LYS A 1 222 ? -46.579 35.832 5.005 1.00 79.06 222 LYS A O 1
ATOM 1816 N N . PHE A 1 223 ? -45.283 35.700 3.170 1.00 78.25 223 PHE A N 1
ATOM 1817 C CA . PHE A 1 223 ? -45.687 36.986 2.588 1.00 78.25 223 PHE A CA 1
ATOM 1818 C C . PHE A 1 223 ? -46.781 36.882 1.516 1.00 78.25 223 PHE A C 1
ATOM 1820 O O . PHE A 1 223 ? -47.328 37.903 1.107 1.00 78.25 223 PHE A O 1
ATOM 1827 N N . THR A 1 224 ? -47.148 35.674 1.087 1.00 77.56 224 THR A N 1
ATOM 1828 C CA . THR A 1 224 ? -48.304 35.456 0.206 1.00 77.56 224 THR A CA 1
ATOM 1829 C C . THR A 1 224 ? -49.576 35.294 1.039 1.00 77.56 224 THR A C 1
ATOM 1831 O O . THR A 1 224 ? -49.552 34.780 2.157 1.00 77.56 224 THR A O 1
ATOM 1834 N N . THR A 1 225 ? -50.728 35.667 0.480 1.00 64.50 225 THR A N 1
ATOM 1835 C CA . THR A 1 225 ? -52.063 35.594 1.105 1.00 64.50 225 THR A CA 1
ATOM 1836 C C . THR A 1 225 ? -52.382 34.221 1.724 1.00 64.50 225 THR A C 1
ATOM 1838 O O . THR A 1 225 ? -53.094 34.142 2.727 1.00 64.50 225 THR A O 1
ATOM 1841 N N . TYR A 1 226 ? -51.789 33.143 1.191 1.00 62.22 226 TYR A N 1
ATOM 1842 C CA . TYR A 1 226 ? -51.897 31.772 1.704 1.00 62.22 226 TYR A CA 1
ATOM 1843 C C . TYR A 1 226 ? -51.300 31.563 3.109 1.00 62.22 226 TYR A C 1
ATOM 1845 O O . TYR A 1 226 ? -51.839 30.756 3.872 1.00 62.22 226 TYR A O 1
ATOM 1853 N N . GLY A 1 227 ? -50.252 32.302 3.490 1.00 63.31 227 GLY A N 1
ATOM 1854 C CA . GLY A 1 227 ? -49.640 32.208 4.819 1.00 63.31 227 GLY A CA 1
ATOM 1855 C C . GLY A 1 227 ? -50.601 32.626 5.926 1.00 63.31 227 GLY A C 1
ATOM 1856 O O . GLY A 1 227 ? -50.765 31.913 6.912 1.00 63.31 227 GLY A O 1
ATOM 1857 N N . SER A 1 228 ? -51.337 33.722 5.712 1.00 66.38 228 SER A N 1
ATOM 1858 C CA . SER A 1 228 ? -52.338 34.217 6.668 1.00 66.38 228 SER A CA 1
ATOM 1859 C C . SER A 1 228 ? -53.463 33.205 6.932 1.00 66.38 228 SER A C 1
ATOM 1861 O O . SER A 1 228 ? -53.950 33.083 8.061 1.00 66.38 228 SER A O 1
ATOM 1863 N N . TRP A 1 229 ? -53.846 32.437 5.907 1.00 71.50 229 TRP A N 1
ATOM 1864 C CA . TRP A 1 229 ? -54.902 31.430 5.982 1.00 71.50 229 TRP A CA 1
ATOM 1865 C C . TRP A 1 229 ? -54.445 30.166 6.716 1.00 71.50 229 TRP A C 1
ATOM 1867 O O . TRP A 1 229 ? -55.171 29.633 7.558 1.00 71.50 229 TRP A O 1
ATOM 1877 N N . MET A 1 230 ? -53.221 29.708 6.447 1.00 72.06 230 MET A N 1
ATOM 1878 C CA . MET A 1 230 ? -52.611 28.588 7.167 1.00 72.06 230 MET A CA 1
ATOM 1879 C C . MET A 1 230 ? -52.324 28.935 8.630 1.00 72.06 230 MET A C 1
ATOM 1881 O O . MET A 1 230 ? -52.674 28.150 9.510 1.00 72.06 230 MET A O 1
ATOM 1885 N N . SER A 1 231 ? -51.796 30.129 8.917 1.00 73.38 231 SER A N 1
ATOM 1886 C CA . SER A 1 231 ? -51.618 30.605 10.294 1.00 73.38 231 SER A CA 1
ATOM 1887 C C . SER A 1 231 ? -52.944 30.643 11.052 1.00 73.38 231 SER A C 1
ATOM 1889 O O . SER A 1 231 ? -53.002 30.166 12.181 1.00 73.38 231 SER A O 1
ATOM 1891 N N . HIS A 1 232 ? -54.038 31.087 10.422 1.00 77.25 232 HIS A N 1
ATOM 1892 C CA . HIS A 1 232 ? -55.372 31.021 11.030 1.00 77.25 232 HIS A CA 1
ATOM 1893 C C . HIS A 1 232 ? -55.824 29.590 11.340 1.00 77.25 232 HIS A C 1
ATOM 1895 O O . HIS A 1 232 ? -56.429 29.352 12.386 1.00 77.25 232 HIS A O 1
ATOM 1901 N N . LYS A 1 233 ? -55.546 28.623 10.457 1.00 80.75 233 LYS A N 1
ATOM 1902 C CA . LYS A 1 233 ? -55.870 27.209 10.710 1.00 80.75 233 LYS A CA 1
ATOM 1903 C C . LYS A 1 233 ? -55.061 26.632 11.868 1.00 80.75 233 LYS A C 1
ATOM 1905 O O . LYS A 1 233 ? -55.634 25.950 12.712 1.00 80.75 233 LYS A O 1
ATOM 1910 N N . ILE A 1 234 ? -53.766 26.934 11.930 1.00 81.88 234 ILE A N 1
ATOM 1911 C CA . ILE A 1 234 ? -52.888 26.499 13.023 1.00 81.88 234 ILE A CA 1
ATOM 1912 C C . ILE A 1 234 ? -53.343 27.130 14.345 1.00 81.88 234 ILE A C 1
ATOM 1914 O O . ILE A 1 234 ? -53.514 26.416 15.328 1.00 81.88 234 ILE A O 1
ATOM 1918 N N . MET A 1 235 ? -53.650 28.430 14.357 1.00 83.06 235 MET A N 1
ATOM 1919 C CA . MET A 1 235 ? -54.166 29.130 15.540 1.00 83.06 235 MET A CA 1
ATOM 1920 C C . MET A 1 235 ? -55.502 28.537 16.013 1.00 83.06 235 MET A C 1
ATOM 1922 O O . MET A 1 235 ? -55.708 28.341 17.207 1.00 83.06 235 MET A O 1
ATOM 1926 N N . LYS A 1 236 ? -56.396 28.167 15.082 1.00 85.06 236 LYS A N 1
ATOM 1927 C CA . LYS A 1 236 ? -57.642 27.452 15.408 1.00 85.06 236 LYS A CA 1
ATOM 1928 C C . LYS A 1 236 ? -57.387 26.077 16.029 1.00 85.06 236 LYS A C 1
ATOM 1930 O O . LYS A 1 236 ? -58.113 25.696 16.943 1.00 85.06 236 LYS A O 1
ATOM 1935 N N . LEU A 1 237 ? -56.384 25.337 15.553 1.00 85.88 237 LEU A N 1
ATOM 1936 C CA . LEU A 1 237 ? -56.014 24.035 16.120 1.00 85.88 237 LEU A CA 1
ATOM 1937 C C . LEU A 1 237 ? -55.411 24.174 17.524 1.00 85.88 237 LEU A C 1
ATOM 1939 O O . LEU A 1 237 ? -55.783 23.405 18.409 1.00 85.88 237 LEU A O 1
ATOM 1943 N N . ILE A 1 238 ? -54.544 25.168 17.741 1.00 83.94 238 ILE A N 1
ATOM 1944 C CA . ILE A 1 238 ? -53.960 25.469 19.057 1.00 83.94 238 ILE A CA 1
ATOM 1945 C C . ILE A 1 238 ? -55.060 25.871 20.045 1.00 83.94 238 ILE A C 1
ATOM 1947 O O . ILE A 1 238 ? -55.164 25.270 21.107 1.00 83.94 238 ILE A O 1
ATOM 1951 N N . ASN A 1 239 ? -55.953 26.791 19.668 1.00 84.94 239 ASN A N 1
ATOM 1952 C CA . ASN A 1 239 ? -57.054 27.210 20.542 1.00 84.94 239 ASN A CA 1
ATOM 1953 C C . ASN A 1 239 ? -58.006 26.054 20.880 1.00 84.94 239 ASN A C 1
ATOM 1955 O O . ASN A 1 239 ? -58.499 25.973 22.001 1.00 84.94 239 ASN A O 1
ATOM 1959 N N . LYS A 1 240 ? -58.247 25.129 19.939 1.00 85.12 240 LYS A N 1
ATOM 1960 C CA . LYS A 1 240 ? -59.062 23.935 20.204 1.00 85.12 240 LYS A CA 1
ATOM 1961 C C . LYS A 1 240 ? -58.381 22.985 21.194 1.00 85.12 240 LYS A C 1
ATOM 1963 O O . LYS A 1 240 ? -59.071 22.414 22.028 1.00 85.12 240 LYS A O 1
ATOM 1968 N N . ARG A 1 241 ? -57.054 22.828 21.123 1.00 78.56 241 ARG A N 1
ATOM 1969 C CA . ARG A 1 241 ? -56.287 22.052 22.112 1.00 78.56 241 ARG A CA 1
ATOM 1970 C C . ARG A 1 241 ? -56.295 22.711 23.486 1.00 78.56 241 ARG A C 1
ATOM 1972 O O . ARG A 1 241 ? -56.574 22.017 24.450 1.00 78.56 241 ARG A O 1
ATOM 1979 N N . ASN A 1 242 ? -56.070 24.021 23.561 1.00 78.81 242 ASN A N 1
ATOM 1980 C CA . ASN A 1 242 ? -56.084 24.746 24.834 1.00 78.81 242 ASN A CA 1
ATOM 1981 C C . ASN A 1 242 ? -57.455 24.664 25.516 1.00 78.81 242 ASN A C 1
ATOM 1983 O O . ASN A 1 242 ? -57.520 24.499 26.723 1.00 78.81 242 ASN A O 1
ATOM 1987 N N . LYS A 1 243 ? -58.548 24.686 24.740 1.00 81.19 243 LYS A N 1
ATOM 1988 C CA . LYS A 1 243 ? -59.896 24.476 25.280 1.00 81.19 243 LYS A CA 1
ATOM 1989 C C . LYS A 1 243 ? -60.090 23.067 25.861 1.00 81.19 243 LYS A C 1
ATOM 1991 O O . LYS A 1 243 ? -60.720 22.923 26.898 1.00 81.19 243 LYS A O 1
ATOM 1996 N N . ILE A 1 244 ? -59.553 22.038 25.202 1.00 78.81 244 ILE A N 1
ATOM 1997 C CA . ILE A 1 244 ? -59.608 20.656 25.708 1.00 78.81 244 ILE A CA 1
ATOM 1998 C C . ILE A 1 244 ? -58.761 20.515 26.978 1.00 78.81 244 ILE A C 1
ATOM 2000 O O . ILE A 1 244 ? -59.164 19.810 27.890 1.00 78.81 244 ILE A O 1
ATOM 2004 N N . ASP A 1 245 ? -57.611 21.186 27.045 1.00 71.00 245 ASP A N 1
ATOM 2005 C CA . ASP A 1 245 ? -56.734 21.178 28.221 1.00 71.00 245 ASP A CA 1
ATOM 2006 C C . ASP A 1 245 ? -57.364 21.922 29.412 1.00 71.00 245 ASP A C 1
ATOM 2008 O O . ASP A 1 245 ? -57.279 21.466 30.546 1.00 71.00 245 ASP A O 1
ATOM 2012 N N . GLU A 1 246 ? -58.082 23.025 29.173 1.00 72.94 246 GLU A N 1
ATOM 2013 C CA . GLU A 1 246 ? -58.920 23.674 30.193 1.00 72.94 246 GLU A CA 1
ATOM 2014 C C . GLU A 1 246 ? -60.065 22.764 30.667 1.00 72.94 246 GLU A C 1
ATOM 2016 O O . GLU A 1 246 ? -60.293 22.658 31.871 1.00 72.94 246 GLU A O 1
ATOM 2021 N N . GLU A 1 247 ? -60.751 22.067 29.752 1.00 64.31 247 GLU A N 1
ATOM 2022 C CA . GLU A 1 247 ? -61.785 21.078 30.102 1.00 64.31 247 GLU A CA 1
ATOM 2023 C C . GLU A 1 247 ? -61.196 19.912 30.921 1.00 64.31 247 GLU A C 1
ATOM 2025 O O . GLU A 1 247 ? -61.806 19.473 31.896 1.00 64.31 247 GLU A O 1
ATOM 2030 N N . TRP A 1 248 ? -59.983 19.453 30.590 1.00 59.06 248 TRP A N 1
ATOM 2031 C CA . TRP A 1 248 ? -59.272 18.414 31.342 1.00 59.06 248 TRP A CA 1
ATOM 2032 C C . TRP A 1 248 ? -58.853 18.896 32.739 1.00 59.06 248 TRP A C 1
ATOM 2034 O O . TRP A 1 248 ? -59.065 18.188 33.722 1.00 59.06 248 TRP A O 1
ATOM 2044 N N . ASN A 1 249 ? -58.337 20.124 32.850 1.00 61.81 249 ASN A N 1
ATOM 2045 C CA . ASN A 1 249 ? -57.981 20.740 34.131 1.00 61.81 249 ASN A CA 1
ATOM 2046 C C . ASN A 1 249 ? -59.210 20.965 35.037 1.00 61.81 249 ASN A C 1
ATOM 2048 O O . ASN A 1 249 ? -59.099 20.833 36.255 1.00 61.81 249 ASN A O 1
ATOM 2052 N N . MET A 1 250 ? -60.391 21.245 34.468 1.00 60.66 250 MET A N 1
ATOM 2053 C CA . MET A 1 250 ? -61.651 21.315 35.224 1.00 60.66 250 MET A CA 1
ATOM 2054 C C . MET A 1 250 ? -62.123 19.941 35.724 1.00 60.66 250 MET A C 1
ATOM 2056 O O . MET A 1 250 ? -62.573 19.834 36.864 1.00 60.66 250 MET A O 1
ATOM 2060 N N . LEU A 1 251 ? -62.004 18.886 34.910 1.00 60.03 251 LEU A N 1
ATOM 2061 C CA . LEU A 1 251 ? -62.371 17.520 35.310 1.00 60.03 251 LEU A CA 1
ATOM 2062 C C . LEU A 1 251 ? -61.446 16.979 36.411 1.00 60.03 251 LEU A C 1
ATOM 2064 O O . LEU A 1 251 ? -61.913 16.357 37.363 1.00 60.03 251 LEU A O 1
ATOM 2068 N N . GLN A 1 252 ? -60.152 17.293 36.339 1.00 51.47 252 GLN A N 1
ATOM 2069 C CA . GLN A 1 252 ? -59.166 16.864 37.332 1.00 51.47 252 GLN A CA 1
ATOM 2070 C C . GLN A 1 252 ? -59.378 17.519 38.712 1.00 51.47 252 GLN A C 1
ATOM 2072 O O . GLN A 1 252 ? -59.077 16.908 39.739 1.00 51.47 252 GLN A O 1
ATOM 2077 N N . GLN A 1 253 ? -59.961 18.723 38.758 1.00 52.56 253 GLN A N 1
ATOM 2078 C CA . GLN A 1 253 ? -60.364 19.386 40.005 1.00 52.56 253 GLN A CA 1
ATOM 2079 C C . GLN A 1 253 ? -61.577 18.724 40.684 1.00 52.56 253 GLN A C 1
ATOM 2081 O O . GLN A 1 253 ? -61.778 18.917 41.881 1.00 52.56 253 GLN A O 1
ATOM 2086 N N . CYS A 1 254 ? -62.362 17.925 39.952 1.00 52.84 254 CYS A N 1
ATOM 2087 C CA . CYS A 1 254 ? -63.503 17.182 40.492 1.00 52.84 254 CYS A CA 1
ATOM 2088 C C . CYS A 1 254 ? -63.083 15.830 41.108 1.00 52.84 254 CYS A C 1
ATOM 2090 O O . CYS A 1 254 ? -63.721 15.357 42.042 1.00 52.84 254 CYS A O 1
ATOM 2092 N N . GLU A 1 255 ? -61.965 15.244 40.662 1.00 49.72 255 GLU A N 1
ATOM 2093 C CA . GLU A 1 255 ? -61.417 13.986 41.207 1.00 49.72 255 GLU A CA 1
ATOM 2094 C C . GLU A 1 255 ? -60.490 14.174 42.427 1.00 49.72 255 GLU A C 1
ATOM 2096 O O . GLU A 1 255 ? -60.030 13.193 43.007 1.00 49.72 255 GLU A O 1
ATOM 2101 N N . THR A 1 256 ? -60.201 15.415 42.842 1.00 53.69 256 THR A N 1
ATOM 2102 C CA . THR A 1 256 ? -59.311 15.708 43.989 1.00 53.69 256 THR A CA 1
ATOM 2103 C C . THR A 1 256 ? -59.990 16.345 45.203 1.00 53.69 256 THR A C 1
ATOM 2105 O O . THR A 1 256 ? -59.299 16.827 46.102 1.00 53.69 256 THR A O 1
ATOM 2108 N N . SER A 1 257 ? -61.320 16.277 45.313 1.00 53.69 257 SER A N 1
ATOM 2109 C CA . SER A 1 257 ? -61.970 16.371 46.626 1.00 53.69 257 SER A CA 1
ATOM 2110 C C . SER A 1 257 ? -62.253 14.969 47.157 1.00 53.69 257 SER A C 1
ATOM 2112 O O . SER A 1 257 ? -62.928 14.189 46.498 1.00 53.69 257 SER A O 1
ATOM 2114 N N . ASP A 1 258 ? -61.764 14.700 48.365 1.00 52.34 258 ASP A N 1
ATOM 2115 C CA . ASP A 1 258 ? -62.089 13.551 49.221 1.00 52.34 258 ASP A CA 1
ATOM 2116 C C . ASP A 1 258 ? -61.203 12.311 49.137 1.00 52.34 258 ASP A C 1
ATOM 2118 O O . ASP A 1 258 ? -61.692 11.193 49.032 1.00 52.34 258 ASP A O 1
ATOM 2122 N N . ILE A 1 259 ? -59.902 12.471 49.404 1.00 58.56 259 ILE A N 1
ATOM 2123 C CA . ILE A 1 259 ? -59.212 11.481 50.248 1.00 58.56 259 ILE A CA 1
ATOM 2124 C C . ILE A 1 259 ? -58.270 12.200 51.218 1.00 58.56 259 ILE A C 1
ATOM 2126 O O . ILE A 1 259 ? -57.071 12.289 50.976 1.00 58.56 259 ILE A O 1
ATOM 2130 N N . THR A 1 260 ? -58.811 12.746 52.315 1.00 48.97 260 THR A N 1
ATOM 2131 C CA . THR A 1 260 ? -58.240 12.628 53.682 1.00 48.97 260 THR A CA 1
ATOM 2132 C C . THR A 1 260 ? -59.116 13.340 54.728 1.00 48.97 260 THR A C 1
ATOM 2134 O O . THR A 1 260 ? -58.801 14.408 55.238 1.00 48.97 260 THR A O 1
ATOM 2137 N N . SER A 1 261 ? -60.210 12.687 55.114 1.00 44.59 261 SER A N 1
ATOM 2138 C CA . SER A 1 261 ? -60.787 12.763 56.464 1.00 44.59 261 SER A CA 1
ATOM 2139 C C . SER A 1 261 ? -60.810 11.304 56.931 1.00 44.59 261 SER A C 1
ATOM 2141 O O . SER A 1 261 ? -61.395 10.442 56.289 1.00 44.59 261 SER A O 1
ATOM 2143 N N . SER A 1 262 ? -59.937 10.891 57.852 1.00 49.53 262 SER A N 1
ATOM 2144 C CA . SER A 1 262 ? -60.153 11.052 59.291 1.00 49.53 262 SER A CA 1
ATOM 2145 C C . SER A 1 262 ? -61.627 10.884 59.642 1.00 49.53 262 SER A C 1
ATOM 2147 O O . SER A 1 262 ? -62.365 11.862 59.664 1.00 49.53 262 SER A O 1
ATOM 2149 N N . ASP A 1 263 ? -61.993 9.631 59.903 1.00 53.50 263 ASP A N 1
ATOM 2150 C CA . ASP A 1 263 ? -62.880 9.233 60.992 1.00 53.50 263 ASP A CA 1
ATOM 2151 C C . ASP A 1 263 ? -64.211 9.999 61.096 1.00 53.50 263 ASP A C 1
ATOM 2153 O O . ASP A 1 263 ? -64.290 11.042 61.735 1.00 53.50 263 ASP A O 1
ATOM 2157 N N . GLN A 1 264 ? -65.278 9.448 60.513 1.00 54.56 264 GLN A N 1
ATOM 2158 C CA . GLN A 1 264 ? -66.499 9.075 61.241 1.00 54.56 264 GLN A CA 1
ATOM 2159 C C . GLN A 1 264 ? -67.608 8.652 60.271 1.00 54.56 264 GLN A C 1
ATOM 2161 O O . GLN A 1 264 ? -67.931 9.339 59.310 1.00 54.56 264 GLN A O 1
ATOM 2166 N N . ARG A 1 265 ? -68.188 7.485 60.585 1.00 48.19 265 ARG A N 1
ATOM 2167 C CA . ARG A 1 265 ? -69.560 7.032 60.299 1.00 48.19 265 ARG A CA 1
ATOM 2168 C C . ARG A 1 265 ? -70.409 8.069 59.553 1.00 48.19 265 ARG A C 1
ATOM 2170 O O . ARG A 1 265 ? -70.817 8.997 60.216 1.00 48.19 265 ARG A O 1
ATOM 2177 N N . TYR A 1 266 ? -70.739 7.870 58.276 1.00 50.84 266 TYR A N 1
ATOM 2178 C CA . TYR A 1 266 ? -72.085 8.047 57.695 1.00 50.84 266 TYR A CA 1
ATOM 2179 C C . TYR A 1 266 ? -72.054 7.616 56.218 1.00 50.84 266 TYR A C 1
ATOM 2181 O O . TYR A 1 266 ? -71.282 8.133 55.421 1.00 50.84 266 TYR A O 1
ATOM 2189 N N . ASN A 1 267 ? -72.906 6.649 55.865 1.00 53.88 267 ASN A N 1
ATOM 2190 C CA . ASN A 1 267 ? -73.214 6.289 54.481 1.00 53.88 267 ASN A CA 1
ATOM 2191 C C . ASN A 1 267 ? -74.110 7.373 53.878 1.00 53.88 267 ASN A C 1
ATOM 2193 O O . ASN A 1 267 ? -75.235 7.546 54.349 1.00 53.88 267 ASN A O 1
ATOM 2197 N N . VAL A 1 268 ? -73.668 8.024 52.805 1.00 59.28 268 VAL A N 1
ATOM 2198 C CA . VAL A 1 268 ? -74.559 8.768 51.908 1.00 59.28 268 VAL A CA 1
ATOM 2199 C C . VAL A 1 268 ? -74.171 8.428 50.471 1.00 59.28 268 VAL A C 1
ATOM 2201 O O . VAL A 1 268 ? -73.071 8.742 50.029 1.00 59.28 268 VAL A O 1
ATOM 2204 N N . LEU A 1 269 ? -75.074 7.744 49.762 1.00 54.38 269 LEU A N 1
ATOM 2205 C CA . LEU A 1 269 ? -75.009 7.591 48.310 1.00 54.38 269 LEU A CA 1
ATOM 2206 C C . LEU A 1 269 ? -75.296 8.949 47.666 1.00 54.38 269 LEU A C 1
ATOM 2208 O O . LEU A 1 269 ? -76.354 9.523 47.921 1.00 54.38 269 LEU A O 1
ATOM 2212 N N . TYR A 1 270 ? -74.415 9.395 46.775 1.00 47.50 270 TYR A N 1
ATOM 2213 C CA . TYR A 1 270 ? -74.765 10.387 45.766 1.00 47.50 270 TYR A CA 1
ATOM 2214 C C . TYR A 1 270 ? -74.829 9.715 44.394 1.00 47.50 270 TYR A C 1
ATOM 2216 O O . TYR A 1 270 ? -73.859 9.114 43.936 1.00 47.50 270 TYR A O 1
ATOM 2224 N N . ASN A 1 271 ? -76.007 9.807 43.772 1.00 47.53 271 ASN A N 1
ATOM 2225 C CA . ASN A 1 271 ? -76.181 9.647 42.334 1.00 47.53 271 ASN A CA 1
ATOM 2226 C C . ASN A 1 271 ? -75.646 10.910 41.655 1.00 47.53 271 ASN A C 1
ATOM 2228 O O . ASN A 1 271 ? -76.005 12.017 42.061 1.00 47.53 271 ASN A O 1
ATOM 2232 N N . CYS A 1 272 ? -74.848 10.728 40.610 1.00 44.88 272 CYS A N 1
ATOM 2233 C CA . CYS A 1 272 ? -74.586 11.766 39.621 1.00 44.88 272 CYS A CA 1
ATOM 2234 C C . CYS A 1 272 ? -75.514 11.524 38.422 1.00 44.88 272 CYS A C 1
ATOM 2236 O O . CYS A 1 272 ? -75.583 10.390 37.942 1.00 44.88 272 CYS A O 1
ATOM 2238 N N . ASP A 1 273 ? -76.220 12.572 37.992 1.00 50.44 273 ASP A N 1
ATOM 2239 C CA . ASP A 1 273 ? -76.965 12.627 36.723 1.00 50.44 273 ASP A CA 1
ATOM 2240 C C . ASP A 1 273 ? -76.024 12.875 35.531 1.00 50.44 273 ASP A C 1
ATOM 2242 O O . ASP A 1 273 ? -75.028 13.621 35.706 1.00 50.44 273 ASP A O 1
#

pLDDT: mean 75.8, std 16.94, range [34.38, 97.12]

Solvent-accessible surface area (backbone atoms only — not comparable to full-atom values): 16140 Å² total; per-residue (Å²): 131,62,66,69,59,53,54,55,53,52,54,63,43,47,75,49,43,67,62,56,46,54,50,49,51,53,48,68,74,46,88,82,72,68,64,69,67,34,55,54,49,44,71,72,42,69,91,55,43,59,87,73,56,34,58,71,57,47,39,39,52,51,54,43,48,44,43,47,60,73,59,53,74,52,83,90,60,50,47,68,48,48,53,52,46,50,48,54,50,48,35,53,61,21,44,78,70,74,42,47,88,46,33,59,62,54,46,38,49,51,50,51,52,51,34,67,72,69,69,50,74,76,48,73,83,58,67,76,73,72,76,53,71,68,56,50,51,51,49,46,54,52,42,54,49,52,53,51,52,49,54,51,51,54,49,38,74,69,54,80,46,63,66,62,40,52,52,51,52,49,53,52,49,51,51,56,50,53,61,63,50,57,78,74,50,99,67,94,70,94,63,83,67,81,75,76,72,56,58,66,58,56,51,52,50,51,52,52,51,53,50,51,53,50,49,52,51,49,52,49,42,65,74,35,79,66,27,62,55,52,51,49,52,52,52,52,52,52,54,53,49,53,52,51,51,52,54,49,57,55,54,54,60,64,75,69,68,83,90,85,75,83,87,76,94,77,94,74,90,78,86,83,133

Foldseek 3Di:
DDLLVVVVVLLVLLLCLVVLVVLLVVLVPDPDFDQVLLVVLCVVQVVQDCLQPNSSNLRSLLSSLCVVFPVCVPPPNQLLSSLVSSLLVLCVVNVVVVNNVCSLVVSLSSLVSSCVVVVGPSSPPSSPDDDDPVRSVVSVVSNVVSVVLVVLVVVCVVPPDVVVNVVSVVVVVVVVVVSVCCVPDPDDDPDPRPDPPPVVVVVVVVVVVVVVVVVVVVVCLCPDPNVVVVVVVVVVVVVVVVVVVVVVVVVVVVVPPDDDDDDDDDDDDDDDD

Secondary structure (DSSP, 8-state):
--HHHHHHHHHHHHTTHHHHHHHHHHHHT-----HHHHHHHHHH-TTS-TTTS-HHHHHHHHHHHIIIIIS--STT--HHHHHHHHHHHHHHHHHHTT-GGGHHHHHHHHHHHHHHHH--GGGTTTTT-PPPHHHHHHHHHHHHHHHHHHHHHHHHHTTTTHHHHHHHHHHHHHHHHHHHHTTT------PPP-----HHHHHHHHHHHHHHHHHHHHHHHHHSHHHHHHHHHHHHHHHHHHHHHHHHHHHHHHTTS-S--------------

Mean predicted aligned error: 17.32 Å